Protein AF-A0A9N8VDH9-F1 (afdb_monomer)

Organism: NCBI:txid144539

Sequence (270 aa):
MIHRPRRPFWTLDAHRIPVLSLYRTLLKTAKRFDKDIHKRFLFFSLRDKFRSRRHETSLQKTANYLREAEECKSLLEKALNGDQESIQHIDDLSWGRKGRLKEVLDVPKHHPFVYDIRVLSSRKKDSHPVYRIPIDPRVYTPPPEPVLPQRIKRKKKRPRRPVVRYDVITSLGYRLWRVRGWEQPAWVSMMMNKRIRQHQKRLDRYQELQEQLAMVVLEQRMMSQLGVPDEAKGFDELIRKELKERKLLQESFLKAQKQKSQNEERDISV

Mean predicted aligned error: 6.71 Å

Solvent-accessible surface area (backbone atoms only — not comparable to full-atom values): 16048 Å² total; per-residue (Å²): 132,86,85,73,79,85,62,38,47,66,77,39,65,90,49,29,51,58,53,50,51,52,51,53,49,47,54,56,57,36,62,70,50,87,52,64,63,52,27,54,43,45,51,50,52,51,51,49,57,56,56,63,50,45,77,42,61,52,65,69,61,49,53,50,53,50,50,55,49,52,51,50,43,52,45,53,52,42,28,75,73,64,37,63,68,45,42,50,53,52,48,35,43,56,68,27,77,36,68,62,45,26,64,38,67,74,44,65,82,84,44,88,55,61,60,35,58,64,55,71,68,41,42,69,76,51,70,54,72,81,68,51,38,72,65,57,66,91,77,51,75,80,70,83,81,79,87,76,83,84,83,84,82,82,87,82,84,86,88,82,84,92,73,70,68,46,82,44,72,43,98,86,68,51,74,42,78,43,45,84,95,56,79,79,56,66,68,58,56,52,51,50,52,51,49,52,52,52,51,50,52,50,53,53,49,50,53,50,49,52,56,50,41,55,51,48,53,53,47,51,55,54,37,57,76,69,70,49,79,68,86,68,65,63,47,55,55,56,48,52,49,52,51,50,54,51,50,52,52,51,52,51,50,53,50,53,49,52,52,50,55,53,51,52,56,53,66,73,75,109

InterPro domains:
  IPR046896 LYR motif-containing protein Cup1-like, N-terminal domain [PF20263] (22-103)

Nearest PDB structures (foldseek):
  6odd-assembly1_B  TM=9.543E-01  e=3.185E-01  Homo sapiens

Structure (mmCIF, N/CA/C/O backbone):
data_AF-A0A9N8VDH9-F1
#
_entry.id   AF-A0A9N8VDH9-F1
#
loop_
_atom_site.group_PDB
_atom_site.id
_atom_site.type_symbol
_atom_site.label_atom_id
_atom_site.label_alt_id
_atom_site.label_comp_id
_atom_site.label_asym_id
_atom_site.label_entity_id
_atom_site.label_seq_id
_atom_site.pdbx_PDB_ins_code
_atom_site.Cartn_x
_atom_site.Cartn_y
_atom_site.Cartn_z
_atom_site.occupancy
_atom_site.B_iso_or_equiv
_atom_site.auth_seq_id
_atom_site.auth_comp_id
_atom_site.auth_asym_id
_atom_site.auth_atom_id
_atom_site.pdbx_PDB_model_num
ATOM 1 N N . MET A 1 1 ? 34.148 7.112 9.150 1.00 63.62 1 MET A N 1
ATOM 2 C CA . MET A 1 1 ? 32.799 6.891 9.725 1.00 63.62 1 MET A CA 1
ATOM 3 C C . MET A 1 1 ? 32.103 5.791 8.936 1.00 63.62 1 MET A C 1
ATOM 5 O O . MET A 1 1 ? 31.918 5.950 7.739 1.00 63.62 1 MET A O 1
ATOM 9 N N . ILE A 1 2 ? 31.775 4.658 9.560 1.00 58.28 2 ILE A N 1
ATOM 10 C CA . ILE A 1 2 ? 31.125 3.529 8.874 1.00 58.28 2 ILE A CA 1
ATOM 11 C C . ILE A 1 2 ? 29.638 3.861 8.693 1.00 58.28 2 ILE A C 1
ATOM 13 O O . ILE A 1 2 ? 28.902 3.967 9.675 1.00 58.28 2 ILE A O 1
ATOM 17 N N . HIS A 1 3 ? 29.190 4.043 7.448 1.00 73.81 3 HIS A N 1
ATOM 18 C CA . HIS A 1 3 ? 27.783 4.288 7.132 1.00 73.81 3 HIS A CA 1
ATOM 19 C C . HIS A 1 3 ? 26.984 2.993 7.326 1.00 73.81 3 HIS A C 1
ATOM 21 O O . HIS A 1 3 ? 26.968 2.121 6.459 1.00 73.81 3 HIS A O 1
ATOM 27 N N . ARG A 1 4 ? 26.342 2.830 8.489 1.00 67.81 4 ARG A N 1
ATOM 28 C CA . ARG A 1 4 ? 25.430 1.702 8.708 1.00 67.81 4 ARG A CA 1
ATOM 29 C C . ARG A 1 4 ? 24.158 1.935 7.884 1.00 67.81 4 ARG A C 1
ATOM 31 O O . ARG A 1 4 ? 23.537 2.989 8.044 1.00 67.81 4 ARG A O 1
ATOM 38 N N . PRO A 1 5 ? 23.750 0.987 7.021 1.00 74.19 5 PRO A N 1
ATOM 39 C CA . PRO A 1 5 ? 22.534 1.137 6.236 1.00 74.19 5 PRO A CA 1
ATOM 40 C C . PRO A 1 5 ? 21.336 1.282 7.173 1.00 74.19 5 PRO A C 1
ATOM 42 O O . PRO A 1 5 ? 21.198 0.542 8.152 1.00 74.19 5 PRO A O 1
ATOM 45 N N . ARG A 1 6 ? 20.469 2.254 6.880 1.00 85.12 6 ARG A N 1
ATOM 46 C CA . ARG A 1 6 ? 19.252 2.493 7.658 1.00 85.12 6 ARG A CA 1
ATOM 47 C C . ARG A 1 6 ? 18.336 1.280 7.517 1.00 85.12 6 ARG A C 1
ATOM 49 O O . ARG A 1 6 ? 17.825 1.014 6.433 1.00 85.12 6 ARG A O 1
ATOM 56 N N . ARG A 1 7 ? 18.146 0.537 8.608 1.00 84.25 7 ARG A N 1
ATOM 57 C CA . ARG A 1 7 ? 17.201 -0.583 8.654 1.00 84.25 7 ARG A CA 1
ATOM 58 C C . ARG A 1 7 ? 15.808 -0.052 8.996 1.00 84.25 7 ARG A C 1
ATOM 60 O O . ARG A 1 7 ? 15.695 0.765 9.910 1.00 84.25 7 ARG A O 1
ATOM 67 N N . PRO A 1 8 ? 14.757 -0.473 8.278 1.00 84.69 8 PRO A N 1
ATOM 68 C CA . PRO A 1 8 ? 13.405 -0.030 8.578 1.00 84.69 8 PRO A CA 1
ATOM 69 C C . PRO A 1 8 ? 12.924 -0.655 9.892 1.00 84.69 8 PRO A C 1
ATOM 71 O O . PRO A 1 8 ? 13.248 -1.802 10.207 1.00 84.69 8 PRO A O 1
ATOM 74 N N . PHE A 1 9 ? 12.145 0.100 10.664 1.00 81.31 9 PHE A N 1
ATOM 75 C CA . PHE A 1 9 ? 11.855 -0.213 12.069 1.00 81.31 9 PHE A CA 1
ATOM 76 C C . PHE A 1 9 ? 11.181 -1.577 12.283 1.00 81.31 9 PHE A C 1
ATOM 78 O O . PHE A 1 9 ? 11.481 -2.286 13.240 1.00 81.31 9 PHE A O 1
ATOM 85 N N . TRP A 1 10 ? 10.328 -1.994 11.345 1.00 80.56 10 TRP A N 1
ATOM 86 C CA . TRP A 1 10 ? 9.623 -3.280 11.392 1.00 80.56 10 TRP A CA 1
ATOM 87 C C . TRP A 1 10 ? 10.530 -4.512 11.279 1.00 80.56 10 TRP A C 1
ATOM 89 O O . TRP A 1 10 ? 10.059 -5.618 11.522 1.00 80.56 10 TRP A O 1
ATOM 99 N N . THR A 1 11 ? 11.803 -4.354 10.904 1.00 85.88 11 THR A N 1
ATOM 100 C CA . THR A 1 11 ? 12.759 -5.474 10.833 1.00 85.88 11 THR A CA 1
ATOM 101 C C . THR A 1 11 ? 13.383 -5.818 12.183 1.00 85.88 11 THR A C 1
ATOM 103 O O . THR A 1 11 ? 13.947 -6.897 12.328 1.00 85.88 11 THR A O 1
ATOM 106 N N . LEU A 1 12 ? 13.285 -4.925 13.171 1.00 87.31 12 LEU A N 1
ATOM 107 C CA . LEU A 1 12 ? 13.850 -5.124 14.503 1.00 87.31 12 LE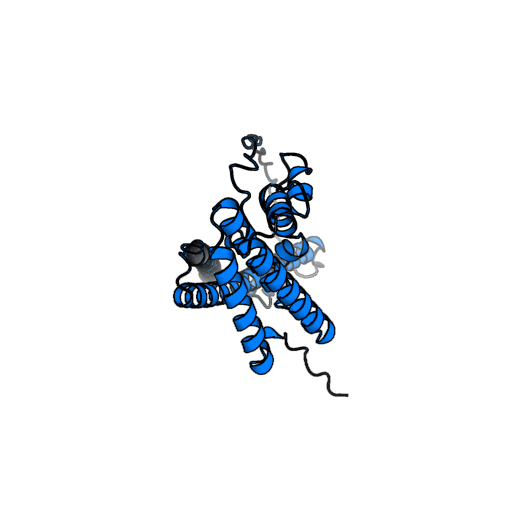U A CA 1
ATOM 108 C C . LEU A 1 12 ? 12.787 -5.712 15.434 1.00 87.31 12 LEU A C 1
ATOM 110 O O . LEU A 1 12 ? 11.743 -5.099 15.645 1.00 87.31 12 LEU A O 1
ATOM 114 N N . ASP A 1 13 ? 13.051 -6.874 16.028 1.00 87.12 13 ASP A N 1
ATOM 115 C CA . ASP A 1 13 ? 12.058 -7.595 16.837 1.00 87.12 13 ASP A CA 1
ATOM 116 C C . ASP A 1 13 ? 11.561 -6.810 18.051 1.00 87.12 13 ASP A C 1
ATOM 118 O O . ASP A 1 13 ? 10.352 -6.749 18.284 1.00 87.12 13 ASP A O 1
ATOM 122 N N . ALA A 1 14 ? 12.474 -6.124 18.748 1.00 86.12 14 ALA A N 1
ATOM 123 C CA . ALA A 1 14 ? 12.171 -5.272 19.904 1.00 86.12 14 ALA A CA 1
ATOM 124 C C . ALA A 1 14 ? 11.104 -4.202 19.609 1.00 86.12 14 ALA A C 1
ATOM 126 O O . ALA A 1 14 ? 10.403 -3.728 20.495 1.00 86.12 14 ALA A O 1
ATOM 127 N N . HIS A 1 15 ? 10.975 -3.830 18.343 1.00 85.94 15 HIS A N 1
ATOM 128 C CA . HIS A 1 15 ? 10.119 -2.765 17.856 1.00 85.94 15 HIS A CA 1
ATOM 129 C C . HIS A 1 15 ? 8.896 -3.299 17.115 1.00 85.94 15 HIS A C 1
ATOM 131 O O . HIS A 1 15 ? 7.776 -2.815 17.290 1.00 85.94 15 HIS A O 1
ATOM 137 N N . ARG A 1 16 ? 9.102 -4.353 16.327 1.00 88.00 16 ARG A N 1
ATOM 138 C CA . ARG A 1 16 ? 8.060 -5.065 15.598 1.00 88.00 16 ARG A CA 1
ATOM 139 C C . ARG A 1 16 ? 6.996 -5.617 16.542 1.00 88.00 16 ARG A C 1
ATOM 141 O O . ARG A 1 16 ? 5.813 -5.476 16.248 1.00 88.00 16 ARG A O 1
ATOM 148 N N . ILE A 1 17 ? 7.393 -6.229 17.659 1.00 89.25 17 ILE A N 1
ATOM 149 C CA . ILE A 1 17 ? 6.455 -6.888 18.578 1.00 89.25 17 ILE A CA 1
ATOM 150 C C . ILE A 1 17 ? 5.464 -5.881 19.200 1.00 89.25 17 ILE A C 1
ATOM 152 O O . ILE A 1 17 ? 4.258 -6.106 19.051 1.00 89.25 17 ILE A O 1
ATOM 156 N N . PRO A 1 18 ? 5.898 -4.752 19.804 1.00 91.06 18 PRO A N 1
ATOM 157 C CA . PRO A 1 18 ? 4.977 -3.730 20.312 1.00 91.06 18 PRO A CA 1
ATOM 158 C C . PRO A 1 18 ? 4.049 -3.154 19.239 1.00 91.06 18 PRO A C 1
ATOM 160 O O . PRO A 1 18 ? 2.840 -3.079 19.451 1.00 91.06 18 PRO A O 1
ATOM 163 N N . VAL A 1 19 ? 4.589 -2.815 18.060 1.00 93.38 19 VAL A N 1
ATOM 164 C CA . VAL A 1 19 ? 3.806 -2.268 16.937 1.00 93.38 19 VAL A CA 1
ATOM 165 C C . VAL A 1 19 ? 2.712 -3.248 16.513 1.00 93.38 19 VAL A C 1
ATOM 167 O O . VAL A 1 19 ? 1.557 -2.856 16.347 1.00 93.38 19 VAL A O 1
ATOM 170 N N . LEU A 1 20 ? 3.055 -4.532 16.360 1.00 91.50 20 LEU A N 1
ATOM 171 C CA . LEU A 1 20 ? 2.090 -5.567 15.997 1.00 91.50 20 LEU A CA 1
ATOM 172 C C . LEU A 1 20 ? 1.062 -5.801 17.105 1.00 91.50 20 LEU A C 1
ATOM 174 O O . LEU A 1 20 ? -0.110 -5.993 16.799 1.00 91.50 20 LEU A O 1
ATOM 178 N N . SER A 1 21 ? 1.466 -5.769 18.375 1.00 93.31 21 SER A N 1
ATOM 179 C CA . SER A 1 21 ? 0.545 -5.898 19.511 1.00 93.31 21 SER A CA 1
ATOM 180 C C . SER A 1 21 ? -0.488 -4.764 19.535 1.00 93.31 21 SER A C 1
ATOM 182 O O . SER A 1 21 ? -1.697 -5.013 19.623 1.00 93.31 21 SER A O 1
ATOM 184 N N . LEU A 1 22 ? -0.033 -3.521 19.356 1.00 96.00 22 LEU A N 1
ATOM 185 C CA . LEU A 1 22 ? -0.901 -2.348 19.286 1.00 96.00 22 LEU A CA 1
ATOM 186 C C . LEU A 1 22 ? -1.837 -2.417 18.075 1.00 96.00 22 LEU A C 1
ATOM 188 O O . LEU A 1 22 ? -3.043 -2.229 18.218 1.00 96.00 22 LEU A O 1
ATOM 192 N N . TYR A 1 23 ? -1.307 -2.773 16.902 1.00 95.88 23 TYR A N 1
ATOM 193 C CA . TYR A 1 23 ? -2.104 -2.959 15.690 1.00 95.88 23 TYR A CA 1
ATOM 194 C C . TYR A 1 23 ? -3.202 -4.013 15.879 1.00 95.88 23 TYR A C 1
ATOM 196 O O . TYR A 1 23 ? -4.369 -3.754 15.594 1.00 95.88 23 TYR A O 1
ATOM 204 N N . ARG A 1 24 ? -2.858 -5.182 16.435 1.00 94.56 24 ARG A N 1
ATOM 205 C CA . ARG A 1 24 ? -3.814 -6.257 16.750 1.00 94.56 24 ARG A CA 1
ATOM 206 C C . ARG A 1 24 ? -4.909 -5.782 17.698 1.00 94.56 24 ARG A C 1
ATOM 208 O O . ARG A 1 24 ? -6.073 -6.112 17.492 1.00 94.56 24 ARG A O 1
ATOM 215 N N . THR A 1 25 ? -4.539 -5.012 18.719 1.00 96.44 25 THR A N 1
ATOM 216 C CA . THR A 1 25 ? -5.487 -4.455 19.689 1.00 96.44 25 THR A CA 1
ATOM 217 C C . THR A 1 25 ? -6.456 -3.494 19.007 1.00 96.44 25 THR A C 1
ATOM 219 O O . THR A 1 25 ? -7.662 -3.672 19.134 1.00 96.44 25 THR A O 1
ATOM 222 N N . LEU A 1 26 ? -5.953 -2.557 18.199 1.00 97.56 26 LEU A N 1
ATOM 223 C CA . LEU A 1 26 ? -6.777 -1.616 17.434 1.00 97.56 26 LEU A CA 1
ATOM 224 C C . LEU A 1 26 ? -7.762 -2.328 16.501 1.00 97.56 26 LEU A C 1
ATOM 226 O O . LEU A 1 26 ? -8.937 -1.971 16.461 1.00 97.56 26 LEU A O 1
ATOM 230 N N . LEU A 1 27 ? -7.310 -3.365 15.789 1.00 96.06 27 LEU A N 1
ATOM 231 C CA . LEU A 1 27 ? -8.178 -4.162 14.919 1.00 96.06 27 LEU A CA 1
ATOM 232 C C . LEU A 1 27 ? -9.271 -4.904 15.701 1.00 96.06 27 LEU A C 1
ATOM 234 O O . LEU A 1 27 ? -10.422 -4.933 15.267 1.00 96.06 27 LEU A O 1
ATOM 238 N N . LYS A 1 28 ? -8.935 -5.480 16.863 1.00 95.88 28 LYS A N 1
ATOM 239 C CA . LYS A 1 28 ? -9.921 -6.116 17.750 1.00 95.88 28 LYS A CA 1
ATOM 240 C C . LYS A 1 28 ? -10.951 -5.103 18.250 1.00 95.88 28 LYS A C 1
ATOM 242 O O . LYS A 1 28 ? -12.140 -5.400 18.221 1.00 95.88 28 LYS A O 1
ATOM 247 N N . THR A 1 29 ? -10.512 -3.915 18.662 1.00 97.31 29 THR A N 1
ATOM 248 C CA . THR A 1 29 ? -11.399 -2.839 19.123 1.00 97.31 29 THR A CA 1
ATOM 249 C C . THR A 1 29 ? -12.314 -2.355 17.998 1.00 97.31 29 THR A C 1
ATOM 251 O O . THR A 1 29 ? -13.522 -2.273 18.195 1.00 97.31 29 THR A O 1
ATOM 254 N N . ALA A 1 30 ? -11.785 -2.138 16.790 1.00 97.12 30 ALA A N 1
ATOM 255 C CA . ALA A 1 30 ? -12.571 -1.733 15.622 1.00 97.12 30 ALA A CA 1
ATOM 256 C C . ALA A 1 30 ? -13.675 -2.745 15.250 1.00 97.12 30 ALA A C 1
ATOM 258 O O . ALA A 1 30 ? -14.743 -2.353 14.786 1.00 97.12 30 ALA A O 1
ATOM 259 N N . LYS A 1 31 ? -13.455 -4.044 15.494 1.00 94.88 31 LYS A N 1
ATOM 260 C CA . LYS A 1 31 ? -14.451 -5.100 15.242 1.00 94.88 31 LYS A CA 1
ATOM 261 C C . LYS A 1 31 ? -15.667 -5.025 16.179 1.00 94.88 31 LYS A C 1
ATOM 263 O O . LYS A 1 31 ? -16.722 -5.538 15.822 1.00 94.88 31 LYS A O 1
ATOM 268 N N . ARG A 1 32 ? -15.524 -4.416 17.363 1.00 96.94 32 ARG A N 1
ATOM 269 C CA . ARG A 1 32 ? -16.577 -4.348 18.394 1.00 96.94 32 ARG A CA 1
ATOM 270 C C . ARG A 1 32 ? -17.669 -3.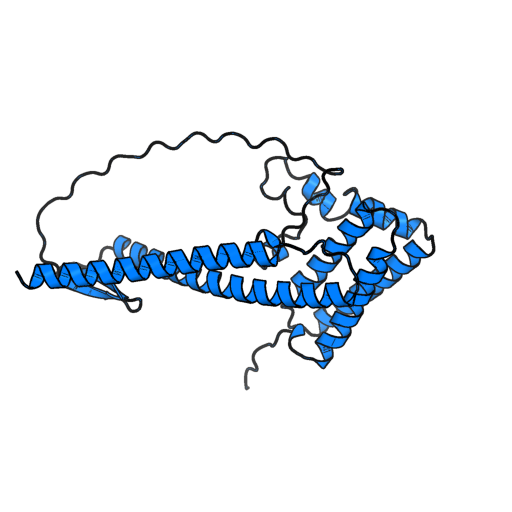315 18.107 1.00 96.94 32 ARG A C 1
ATOM 272 O O . ARG A 1 32 ? -18.664 -3.321 18.814 1.00 96.94 32 ARG A O 1
ATOM 279 N N . PHE A 1 33 ? -17.484 -2.435 17.125 1.00 97.44 33 PHE A N 1
ATOM 280 C CA . PHE A 1 33 ? -18.506 -1.459 16.740 1.00 97.44 33 PHE A CA 1
ATOM 281 C C . PHE A 1 33 ? -19.723 -2.160 16.138 1.00 97.44 33 PHE A C 1
ATOM 283 O O . PHE A 1 33 ? -19.555 -3.158 15.453 1.00 97.44 33 PHE A O 1
ATOM 290 N N . ASP A 1 34 ? -20.929 -1.624 16.314 1.00 97.12 34 ASP A N 1
ATOM 291 C CA . ASP A 1 34 ? -22.140 -2.269 15.785 1.00 97.12 34 ASP A CA 1
ATOM 292 C C . ASP A 1 34 ? -22.281 -2.077 14.271 1.00 97.12 34 ASP A C 1
ATOM 294 O O . ASP A 1 34 ? -22.539 -3.024 13.521 1.00 97.12 34 ASP A O 1
ATOM 298 N N . LYS A 1 35 ? -22.054 -0.845 13.799 1.00 96.69 35 LYS A N 1
ATOM 299 C CA . LYS A 1 35 ? -22.255 -0.455 12.400 1.00 96.69 35 LYS A CA 1
ATOM 300 C C . LYS A 1 35 ? -21.152 -1.012 11.495 1.00 96.69 35 LYS A C 1
ATOM 302 O O . LYS A 1 35 ? -19.975 -0.690 11.651 1.00 96.69 35 LYS A O 1
ATOM 307 N N . ASP A 1 36 ? -21.541 -1.751 10.458 1.00 95.38 36 ASP A N 1
ATOM 308 C CA . ASP A 1 36 ? -20.597 -2.331 9.488 1.00 95.38 36 ASP A CA 1
ATOM 309 C C . ASP A 1 36 ? -19.760 -1.291 8.733 1.00 95.38 36 ASP A C 1
ATOM 311 O O . ASP A 1 36 ? -18.588 -1.537 8.444 1.00 95.38 36 ASP A O 1
ATOM 315 N N . ILE A 1 37 ? -20.326 -0.110 8.457 1.00 96.25 37 ILE A N 1
ATOM 316 C CA . ILE A 1 37 ? -19.590 0.980 7.801 1.00 96.25 37 ILE A CA 1
ATOM 317 C C . ILE A 1 37 ? -18.420 1.463 8.669 1.00 96.25 37 ILE A C 1
ATOM 319 O O . ILE A 1 37 ? -17.331 1.708 8.153 1.00 96.25 37 ILE A O 1
ATOM 323 N N . HIS A 1 38 ? -18.605 1.513 9.996 1.00 97.12 38 HIS A N 1
ATOM 324 C CA . HIS A 1 38 ? -17.544 1.860 10.944 1.00 97.12 38 HIS A CA 1
ATOM 325 C C . HIS A 1 38 ? -16.471 0.772 10.965 1.00 97.12 38 HIS A C 1
ATOM 327 O O . HIS A 1 38 ? -15.294 1.093 10.809 1.00 97.12 38 HIS A O 1
ATOM 333 N N . LYS A 1 39 ? -16.864 -0.509 11.069 1.00 95.75 39 LYS A N 1
ATOM 334 C CA . LYS A 1 39 ? -15.929 -1.652 11.057 1.00 95.75 39 LYS A CA 1
ATOM 335 C C . LYS A 1 39 ? -15.025 -1.620 9.824 1.00 95.75 39 LYS A C 1
ATOM 337 O O . LYS A 1 39 ? -13.802 -1.625 9.963 1.00 95.75 39 LYS A O 1
ATOM 342 N N . ARG A 1 40 ? -15.620 -1.531 8.628 1.00 94.12 40 ARG A N 1
ATOM 343 C CA . ARG A 1 40 ? -14.894 -1.517 7.347 1.00 94.12 40 ARG A CA 1
ATOM 344 C C . ARG A 1 40 ? -13.988 -0.300 7.221 1.00 94.12 40 ARG A C 1
ATOM 346 O O . ARG A 1 40 ? -12.810 -0.442 6.893 1.00 94.12 40 ARG A O 1
ATOM 353 N N . PHE A 1 41 ? -14.512 0.894 7.507 1.00 95.94 41 PHE A N 1
ATOM 354 C CA . PHE A 1 41 ? -13.730 2.127 7.436 1.00 95.94 41 PHE A CA 1
ATOM 355 C C . PHE A 1 41 ? -12.512 2.075 8.366 1.00 95.94 41 PHE A C 1
ATOM 357 O O . PHE A 1 41 ? -11.386 2.317 7.924 1.00 95.94 41 PHE A O 1
ATOM 364 N N . LEU A 1 42 ? -12.722 1.720 9.637 1.00 96.62 42 LEU A N 1
ATOM 365 C CA . LEU A 1 42 ? -11.655 1.620 10.629 1.00 96.62 42 LEU A CA 1
ATOM 366 C C . LEU A 1 42 ? -10.638 0.549 10.238 1.00 96.62 42 LEU A C 1
ATOM 368 O O . LEU A 1 42 ? -9.438 0.816 10.285 1.00 96.62 42 LEU A O 1
ATOM 372 N N . PHE A 1 43 ? -11.096 -0.622 9.789 1.00 95.12 43 PHE A N 1
ATOM 373 C CA . PHE A 1 43 ? -10.227 -1.702 9.331 1.00 95.12 43 PHE A CA 1
ATOM 374 C C . PHE A 1 43 ? -9.260 -1.232 8.237 1.00 95.12 43 PHE A C 1
ATOM 376 O O . PHE A 1 43 ? -8.037 -1.346 8.378 1.00 95.12 43 PHE A O 1
ATOM 383 N N . PHE A 1 44 ? -9.792 -0.644 7.164 1.00 94.69 44 PHE A N 1
ATOM 384 C CA . PHE A 1 44 ? -8.975 -0.182 6.048 1.00 94.69 44 PHE A CA 1
ATOM 385 C C . PHE A 1 44 ? -8.092 1.019 6.413 1.00 94.69 44 PHE A C 1
ATOM 387 O O . PHE A 1 44 ? -6.923 1.055 6.022 1.00 94.69 44 PHE A O 1
ATOM 394 N N . SER A 1 45 ? -8.611 1.972 7.191 1.00 95.69 45 SER A N 1
ATOM 395 C CA . SER A 1 45 ? -7.871 3.160 7.635 1.00 95.69 45 SER A CA 1
ATOM 396 C C . SER A 1 45 ? -6.681 2.792 8.528 1.00 95.69 45 SER A C 1
ATOM 398 O O . SER A 1 45 ? -5.555 3.238 8.286 1.00 95.69 45 SER A O 1
ATOM 400 N N . LEU A 1 46 ? -6.894 1.912 9.513 1.00 96.38 46 LEU A N 1
ATOM 401 C CA . LEU A 1 46 ? -5.828 1.391 10.371 1.00 96.38 46 LEU A CA 1
ATOM 402 C C . LEU A 1 46 ? -4.779 0.655 9.536 1.00 96.38 46 LEU A C 1
ATOM 404 O O . LEU A 1 46 ? -3.583 0.924 9.662 1.00 96.38 46 LEU A O 1
ATOM 408 N N . ARG A 1 47 ? -5.212 -0.217 8.622 1.00 93.94 47 ARG A N 1
ATOM 409 C CA . ARG A 1 47 ? -4.301 -0.957 7.743 1.00 93.94 47 ARG A CA 1
ATOM 410 C C . ARG A 1 47 ? -3.439 -0.031 6.877 1.00 93.94 47 ARG A C 1
ATOM 412 O O . ARG A 1 47 ? -2.231 -0.256 6.789 1.00 93.94 47 ARG A O 1
ATOM 419 N N . ASP A 1 48 ? -4.006 1.014 6.268 1.00 94.44 48 ASP A N 1
ATOM 420 C CA . ASP A 1 48 ? -3.239 1.987 5.467 1.00 94.44 48 ASP A CA 1
ATOM 421 C C . ASP A 1 48 ? -2.262 2.801 6.320 1.00 94.44 48 ASP A C 1
ATOM 423 O O . ASP A 1 48 ? -1.100 2.968 5.937 1.00 94.44 48 ASP A O 1
ATOM 427 N N . LYS A 1 49 ? -2.680 3.258 7.510 1.00 95.38 49 LYS A N 1
ATOM 428 C CA . LYS A 1 49 ? -1.796 3.993 8.429 1.00 95.38 49 LYS A CA 1
ATOM 429 C C . LYS A 1 49 ? -0.572 3.164 8.817 1.00 95.38 49 LYS A C 1
ATOM 431 O O . LYS A 1 49 ? 0.550 3.645 8.665 1.00 95.38 49 LYS A O 1
ATOM 436 N N . PHE A 1 50 ? -0.754 1.916 9.249 1.00 94.62 50 PHE A N 1
ATOM 437 C CA . PHE A 1 50 ? 0.373 1.056 9.631 1.00 94.62 50 PHE A CA 1
ATOM 438 C C . PHE A 1 50 ? 1.256 0.695 8.429 1.00 94.62 50 PHE A C 1
ATOM 440 O O . PHE A 1 50 ? 2.484 0.753 8.518 1.00 94.62 50 PHE A O 1
ATOM 447 N N . ARG A 1 51 ? 0.665 0.398 7.266 1.00 91.12 51 ARG A N 1
ATOM 448 C CA . ARG A 1 51 ? 1.437 0.055 6.061 1.00 91.12 51 ARG A CA 1
ATOM 449 C C . ARG A 1 51 ? 2.233 1.213 5.492 1.00 91.12 51 ARG A C 1
ATOM 451 O O . ARG A 1 51 ? 3.409 1.043 5.175 1.00 91.12 51 ARG A O 1
ATOM 458 N N . SER A 1 52 ? 1.624 2.388 5.369 1.00 92.94 52 SER A N 1
ATOM 459 C CA . SER A 1 52 ? 2.273 3.570 4.788 1.00 92.94 52 SER A C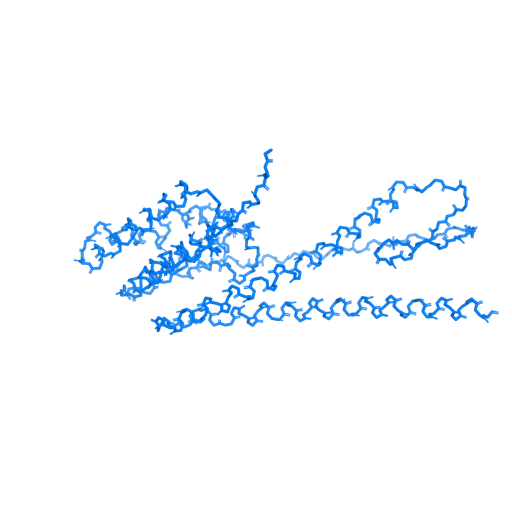A 1
ATOM 460 C C . SER A 1 52 ? 3.538 3.986 5.551 1.00 92.94 52 SER A C 1
ATOM 462 O O . SER A 1 52 ? 4.465 4.554 4.952 1.00 92.94 52 SER A O 1
ATOM 464 N N . ARG A 1 53 ? 3.596 3.640 6.845 1.00 93.75 53 ARG A N 1
ATOM 465 C CA . ARG A 1 53 ? 4.684 3.903 7.796 1.00 93.75 53 ARG A CA 1
ATOM 466 C C . ARG A 1 53 ? 5.682 2.750 7.938 1.00 93.75 53 ARG A C 1
ATOM 468 O O . ARG A 1 53 ? 6.689 2.925 8.615 1.00 93.75 53 ARG A O 1
ATOM 475 N N . ARG A 1 54 ? 5.477 1.601 7.273 1.00 89.62 54 ARG A N 1
ATOM 476 C CA . ARG A 1 54 ? 6.364 0.429 7.420 1.00 89.62 54 ARG A CA 1
ATOM 477 C C . ARG A 1 54 ? 7.818 0.746 7.077 1.00 89.62 54 ARG A C 1
ATOM 479 O O . ARG A 1 54 ? 8.722 0.297 7.753 1.00 89.62 54 ARG A O 1
ATOM 486 N N . HIS A 1 55 ? 8.058 1.578 6.070 1.00 90.31 55 HIS A N 1
ATOM 487 C CA . HIS A 1 55 ? 9.415 1.924 5.628 1.00 90.31 55 HIS A CA 1
ATOM 488 C C . HIS A 1 55 ? 10.051 3.076 6.416 1.00 90.31 55 HIS A C 1
ATOM 490 O O . HIS A 1 55 ? 11.060 3.623 5.978 1.00 90.31 55 HIS A O 1
ATOM 496 N N . GLU A 1 56 ? 9.460 3.493 7.538 1.00 92.38 56 GLU A N 1
ATOM 497 C CA . GLU A 1 56 ? 10.041 4.547 8.363 1.00 92.38 56 GLU A CA 1
ATOM 498 C C . GLU A 1 56 ? 11.323 4.048 9.045 1.00 92.38 56 GLU A C 1
ATOM 500 O O . GLU A 1 56 ? 11.390 2.946 9.600 1.00 92.38 56 GLU A O 1
ATOM 505 N N . THR A 1 57 ? 12.365 4.875 8.970 1.00 92.31 57 THR A N 1
ATOM 506 C CA . THR A 1 57 ? 13.676 4.593 9.570 1.00 92.31 57 THR A CA 1
ATOM 507 C C . THR A 1 57 ? 13.981 5.520 10.743 1.00 92.31 57 THR A C 1
ATOM 509 O O . THR A 1 57 ? 14.922 5.269 11.487 1.00 92.31 57 THR A O 1
ATOM 512 N N . SER A 1 58 ? 13.240 6.627 10.893 1.00 91.50 58 SER A N 1
ATOM 513 C CA . SER A 1 58 ? 13.458 7.577 11.985 1.00 91.50 58 SER A CA 1
ATOM 514 C C . SER A 1 58 ? 12.793 7.104 13.277 1.00 91.50 58 SER A C 1
ATOM 516 O O . SER A 1 58 ? 11.578 6.893 13.325 1.00 91.50 58 SER A O 1
ATOM 518 N N . LEU A 1 59 ? 13.586 7.004 14.347 1.00 89.06 59 LEU A N 1
ATOM 519 C CA . LEU A 1 59 ? 13.107 6.639 15.683 1.00 89.06 59 LEU A CA 1
ATOM 520 C C . LEU A 1 59 ? 12.085 7.647 16.217 1.00 89.06 59 LEU A C 1
ATOM 522 O O . LEU A 1 59 ? 11.022 7.247 16.677 1.00 89.06 59 LEU A O 1
ATOM 526 N N . GLN A 1 60 ? 12.365 8.948 16.088 1.00 92.62 60 GLN A N 1
ATOM 527 C CA . GLN A 1 60 ? 11.473 10.011 16.566 1.00 92.62 60 GLN A CA 1
ATOM 528 C C . GLN A 1 60 ? 10.112 9.963 15.868 1.00 92.62 60 GLN A C 1
ATOM 530 O O . GLN A 1 60 ? 9.075 9.991 16.523 1.00 92.62 60 GLN A O 1
ATOM 535 N N . LYS A 1 61 ? 10.102 9.823 14.535 1.00 94.06 61 LYS A N 1
ATOM 536 C CA . LYS A 1 61 ? 8.845 9.690 13.785 1.00 94.06 61 LYS A CA 1
ATOM 537 C C . LYS A 1 61 ? 8.078 8.447 14.203 1.00 94.06 61 LYS A C 1
ATOM 539 O O . LYS A 1 61 ? 6.867 8.505 14.368 1.00 94.06 61 LYS A O 1
ATOM 544 N N . THR A 1 62 ? 8.783 7.341 14.412 1.00 91.50 62 THR A N 1
ATOM 545 C CA . THR A 1 62 ? 8.146 6.092 14.821 1.00 91.50 62 THR A CA 1
ATOM 546 C C . THR A 1 62 ? 7.534 6.192 16.216 1.00 91.50 62 THR A C 1
ATOM 548 O O . THR A 1 62 ? 6.404 5.756 16.409 1.00 91.50 62 THR A O 1
ATOM 551 N N . ALA A 1 63 ? 8.220 6.838 17.162 1.00 92.12 63 ALA A N 1
ATOM 552 C CA . ALA A 1 63 ? 7.669 7.130 18.482 1.00 92.12 63 ALA A CA 1
ATOM 553 C C . ALA A 1 63 ? 6.417 8.019 18.393 1.00 92.12 63 ALA A C 1
ATOM 555 O O . ALA A 1 63 ? 5.426 7.752 19.065 1.00 92.12 63 ALA A O 1
ATOM 556 N N . ASN A 1 64 ? 6.417 9.033 17.522 1.00 96.00 64 ASN A N 1
ATOM 557 C CA . ASN A 1 64 ? 5.231 9.863 17.280 1.00 96.00 64 ASN A CA 1
ATOM 558 C C . ASN A 1 64 ? 4.073 9.031 16.720 1.00 96.00 64 ASN A C 1
ATOM 560 O O . ASN A 1 64 ? 2.951 9.141 17.195 1.00 96.00 64 ASN A O 1
ATOM 564 N N . TYR A 1 65 ? 4.348 8.142 15.765 1.00 95.19 65 TYR A N 1
ATOM 565 C CA . TYR A 1 65 ? 3.328 7.269 15.190 1.00 95.19 65 TYR A CA 1
ATOM 566 C C . TYR A 1 65 ? 2.748 6.268 16.187 1.00 95.19 65 TYR A C 1
ATOM 568 O O . TYR A 1 65 ? 1.574 5.927 16.066 1.00 95.19 65 TYR A O 1
ATOM 576 N N . LEU A 1 66 ? 3.548 5.798 17.145 1.00 94.81 66 LEU A N 1
ATOM 577 C CA . LEU A 1 66 ? 3.066 4.956 18.238 1.00 94.81 66 LEU A CA 1
ATOM 578 C C . LEU A 1 66 ? 2.157 5.743 19.184 1.00 94.81 66 LEU A C 1
ATOM 580 O O . LEU A 1 66 ? 1.064 5.269 19.475 1.00 94.81 66 LEU A O 1
ATOM 584 N N . ARG A 1 67 ? 2.543 6.971 19.555 1.00 96.94 67 ARG A N 1
ATOM 585 C CA . ARG A 1 67 ? 1.694 7.871 20.354 1.00 96.94 67 ARG A CA 1
ATOM 586 C C . ARG A 1 67 ? 0.358 8.160 19.668 1.00 96.94 67 ARG A C 1
ATOM 588 O O . ARG A 1 67 ? -0.690 7.945 20.261 1.00 96.94 67 ARG A O 1
ATOM 595 N N . GLU A 1 68 ? 0.376 8.514 18.382 1.00 97.31 68 GLU A N 1
ATOM 596 C CA . GLU A 1 68 ? -0.851 8.706 17.590 1.00 97.31 68 GLU A CA 1
ATOM 597 C C . GLU A 1 68 ? -1.736 7.444 17.552 1.00 97.31 68 GLU A C 1
ATOM 599 O O . GLU A 1 68 ? -2.963 7.526 17.482 1.00 97.31 68 GLU A O 1
ATOM 604 N N . ALA A 1 69 ? -1.132 6.253 17.544 1.00 97.25 69 ALA A N 1
ATOM 605 C CA . ALA A 1 69 ? -1.869 4.993 17.540 1.00 97.25 69 ALA A CA 1
ATOM 606 C C . ALA A 1 69 ? -2.479 4.672 18.918 1.00 97.25 69 ALA A C 1
ATOM 608 O O . ALA A 1 69 ? -3.573 4.112 18.975 1.00 97.25 69 ALA A O 1
ATOM 609 N N . GLU A 1 70 ? -1.822 5.057 20.012 1.00 97.81 70 GLU A N 1
ATOM 610 C CA . GLU A 1 70 ? -2.364 4.979 21.376 1.00 97.81 70 GLU A CA 1
ATOM 611 C C . GLU A 1 70 ? -3.502 5.985 21.599 1.00 97.81 70 GLU A C 1
ATOM 613 O O . GLU A 1 70 ? -4.543 5.628 22.152 1.00 97.81 70 GLU A O 1
ATOM 618 N N . GLU A 1 71 ? -3.370 7.209 21.087 1.00 98.06 71 GLU A N 1
ATOM 619 C CA . GLU A 1 71 ? -4.457 8.196 21.044 1.00 98.06 71 GLU A CA 1
ATOM 620 C C . GLU A 1 71 ? -5.649 7.666 20.239 1.00 98.06 71 GLU A C 1
ATOM 622 O O . GLU A 1 71 ? -6.795 7.737 20.677 1.00 98.06 71 GLU A O 1
ATOM 627 N N . CYS A 1 72 ? -5.385 7.047 19.085 1.00 98.06 72 CYS A N 1
ATOM 628 C CA . CYS A 1 72 ? -6.429 6.397 18.302 1.00 98.06 72 CYS A CA 1
ATOM 629 C C . CYS A 1 72 ? -7.106 5.269 19.092 1.00 98.06 72 CYS A C 1
ATOM 631 O O . CYS A 1 72 ? -8.321 5.116 19.006 1.00 98.06 72 CYS A O 1
ATOM 633 N N . LYS A 1 73 ? -6.347 4.481 19.864 1.00 98.12 73 LYS A N 1
ATOM 634 C CA . LYS A 1 73 ? -6.896 3.413 20.707 1.00 98.12 73 LYS A CA 1
ATOM 635 C C . LYS A 1 73 ? -7.827 3.984 21.775 1.00 98.12 73 LYS A C 1
ATOM 637 O O . LYS A 1 73 ? -8.944 3.491 21.904 1.00 98.12 73 LYS A O 1
ATOM 642 N N . SER A 1 74 ? -7.395 5.025 22.488 1.00 98.44 74 SER A N 1
ATOM 643 C CA . SER A 1 74 ? -8.210 5.646 23.536 1.00 98.44 74 SER A CA 1
ATOM 644 C C . SER A 1 74 ? -9.488 6.275 22.973 1.00 98.44 74 SER A C 1
ATOM 646 O O . SER A 1 74 ? -10.547 6.125 23.574 1.00 98.44 74 SER A O 1
ATOM 648 N N . LEU A 1 75 ? -9.435 6.884 21.781 1.00 98.56 75 LEU A N 1
ATOM 649 C CA . LEU A 1 75 ? -10.621 7.382 21.074 1.00 98.56 75 LEU A CA 1
ATOM 650 C C . LEU A 1 75 ? -11.611 6.252 20.753 1.00 98.56 75 LEU A C 1
ATOM 652 O O . LEU A 1 75 ? -12.808 6.393 20.997 1.00 98.56 75 LEU A O 1
ATOM 656 N N . LEU A 1 76 ? -11.126 5.115 20.238 1.00 98.44 76 LEU A N 1
ATOM 657 C CA . LEU A 1 76 ? -11.989 3.964 19.950 1.00 98.44 76 LEU A CA 1
ATOM 658 C C . LEU A 1 76 ? -12.615 3.379 21.224 1.00 98.44 76 LEU A C 1
ATOM 660 O O . LEU A 1 76 ? -13.782 3.001 21.206 1.00 98.44 76 LEU A O 1
ATOM 664 N N . GLU A 1 77 ? -11.864 3.309 22.323 1.00 98.38 77 GLU A N 1
ATOM 665 C CA . GLU A 1 77 ? -12.373 2.827 23.613 1.00 98.38 77 GLU A CA 1
ATOM 666 C C . GLU A 1 77 ? -13.430 3.772 24.198 1.00 98.38 77 GLU A C 1
ATOM 668 O O . GLU A 1 77 ? -14.478 3.301 24.635 1.00 98.38 77 GLU A O 1
ATOM 673 N N . LYS A 1 78 ? -13.222 5.094 24.128 1.00 98.62 78 LYS A N 1
ATOM 674 C CA . LYS A 1 78 ? -14.234 6.092 24.513 1.00 98.62 78 LYS A CA 1
ATOM 675 C C . LYS A 1 78 ? -15.518 5.940 23.705 1.00 98.62 78 LYS A C 1
ATOM 677 O O . LYS A 1 78 ? -16.598 5.883 24.286 1.00 98.62 78 LYS A O 1
ATOM 682 N N . ALA A 1 79 ? -15.401 5.802 22.383 1.00 98.38 79 ALA A N 1
ATOM 683 C CA . ALA A 1 79 ? -16.556 5.598 21.514 1.00 98.38 79 ALA A CA 1
ATOM 684 C C . ALA A 1 79 ? -17.332 4.316 21.869 1.00 98.38 79 ALA A C 1
ATOM 686 O O . ALA A 1 79 ? -18.558 4.333 21.901 1.00 98.38 79 ALA A O 1
ATOM 687 N N . LEU A 1 80 ? -16.638 3.216 22.187 1.00 98.19 80 LEU A N 1
ATOM 688 C CA . LEU A 1 80 ? -17.284 1.974 22.635 1.00 98.19 80 LEU A CA 1
ATOM 689 C C . LEU A 1 80 ? -17.940 2.096 24.018 1.00 98.19 80 LEU A C 1
ATOM 691 O O . LEU A 1 80 ? -18.899 1.380 24.290 1.00 98.19 80 LEU A O 1
ATOM 695 N N . ASN A 1 81 ? -17.453 2.999 24.870 1.00 98.38 81 ASN A N 1
ATOM 696 C CA . ASN A 1 81 ? -18.050 3.300 26.172 1.00 98.38 81 ASN A CA 1
ATOM 697 C C . ASN A 1 81 ? -19.252 4.261 26.080 1.00 98.38 81 ASN A C 1
ATOM 699 O O . ASN A 1 81 ? -19.797 4.645 27.112 1.00 98.38 81 ASN A O 1
ATOM 703 N N . GLY A 1 82 ? -19.674 4.650 24.871 1.00 97.94 82 GLY A N 1
ATOM 704 C CA . GLY A 1 82 ? -20.848 5.498 24.652 1.00 97.94 82 GLY A CA 1
ATOM 705 C C . GLY A 1 82 ? -20.562 6.999 24.577 1.00 97.94 82 GLY A C 1
ATOM 706 O O . GLY A 1 82 ? -21.506 7.786 24.591 1.00 97.94 82 GLY A O 1
ATOM 707 N N . ASP A 1 83 ? -19.296 7.416 24.477 1.00 98.56 83 ASP A N 1
ATOM 708 C CA . ASP A 1 83 ? -18.951 8.827 24.278 1.00 98.56 83 ASP A CA 1
ATOM 709 C C . ASP A 1 83 ? -19.455 9.334 22.914 1.00 98.56 83 ASP A C 1
ATOM 711 O O . ASP A 1 83 ? -18.972 8.921 21.852 1.00 98.56 83 ASP A O 1
ATOM 715 N N . GLN A 1 84 ? -20.433 10.242 22.950 1.00 98.38 84 GLN A N 1
ATOM 716 C CA . GLN A 1 84 ? -21.128 10.736 21.761 1.00 98.38 84 GLN A CA 1
ATOM 717 C C . GLN A 1 84 ? -20.197 11.505 20.822 1.00 98.38 84 GLN A C 1
ATOM 719 O O . GLN A 1 84 ? -20.313 11.357 19.604 1.00 98.38 84 GLN A O 1
ATOM 724 N N . GLU A 1 85 ? -19.245 12.277 21.353 1.00 98.38 85 GLU A N 1
ATOM 725 C CA . GLU A 1 85 ? -18.315 13.061 20.534 1.00 98.38 85 GLU A CA 1
ATOM 726 C C . GLU A 1 85 ? -17.394 12.150 19.719 1.00 98.38 85 GLU A C 1
ATOM 728 O O . GLU A 1 85 ? -17.229 12.325 18.507 1.00 98.38 85 GLU A O 1
ATOM 733 N N . SER A 1 86 ? -16.844 11.123 20.371 1.00 98.38 86 SER A N 1
ATOM 734 C CA . SER A 1 86 ? -15.986 10.129 19.726 1.00 98.38 86 SER A CA 1
ATOM 735 C C . SER A 1 86 ? -16.755 9.307 18.682 1.00 98.38 86 SER A C 1
ATOM 737 O O . SER A 1 86 ? -16.242 9.071 17.584 1.00 98.38 86 SER A O 1
ATOM 739 N N . ILE A 1 87 ? -18.004 8.916 18.972 1.00 98.44 87 ILE A N 1
ATOM 740 C CA . ILE A 1 87 ? -18.875 8.222 18.006 1.00 98.44 87 ILE A CA 1
ATOM 741 C C . ILE A 1 87 ? -19.161 9.117 16.796 1.00 98.44 87 ILE A C 1
ATOM 743 O O . ILE A 1 87 ? -19.009 8.667 15.658 1.00 98.44 87 ILE A O 1
ATOM 747 N N . GLN A 1 88 ? -19.533 10.379 17.022 1.00 98.31 88 GLN A N 1
ATOM 748 C CA . GLN A 1 88 ? -19.817 11.336 15.953 1.00 98.31 88 GLN A CA 1
ATOM 749 C C . GLN A 1 88 ? -18.580 11.589 15.090 1.00 98.31 88 GLN A C 1
ATOM 751 O O . GLN A 1 88 ? -18.682 11.668 13.867 1.00 98.31 88 GLN A O 1
ATOM 756 N N . HIS A 1 89 ? -17.396 11.662 15.702 1.00 98.25 89 HIS A N 1
ATOM 757 C CA . HIS A 1 89 ? -16.140 11.805 14.975 1.00 98.25 89 HIS A CA 1
ATOM 758 C C . HIS A 1 89 ? -15.884 10.622 14.028 1.00 98.25 89 HIS A C 1
ATOM 760 O O . HIS A 1 89 ? -15.543 10.826 12.861 1.00 98.25 89 HIS A O 1
ATOM 766 N N . ILE A 1 90 ? -16.080 9.386 14.500 1.00 98.06 90 ILE A N 1
ATOM 767 C CA . ILE A 1 90 ? -15.940 8.178 13.672 1.00 98.06 90 ILE A CA 1
ATOM 768 C C . ILE A 1 90 ? -17.002 8.155 12.568 1.00 98.06 90 ILE A C 1
ATOM 770 O O . ILE A 1 90 ? -16.684 7.826 11.423 1.00 98.06 90 ILE A O 1
ATOM 774 N N . ASP A 1 91 ? -18.239 8.541 12.884 1.00 98.06 91 ASP A N 1
ATOM 775 C CA . ASP A 1 91 ? -19.332 8.614 11.917 1.00 98.06 91 ASP A CA 1
ATOM 776 C C . ASP A 1 91 ? -19.001 9.611 10.796 1.00 98.06 91 ASP A C 1
ATOM 778 O O . ASP A 1 91 ? -18.993 9.231 9.623 1.00 98.06 91 ASP A O 1
ATOM 782 N N . ASP A 1 92 ? -18.591 10.832 11.145 1.00 98.06 92 ASP A N 1
ATOM 783 C CA . ASP A 1 92 ? -18.191 11.876 10.198 1.00 98.06 92 ASP A CA 1
ATOM 784 C C . ASP A 1 92 ? -17.040 11.435 9.281 1.00 98.06 92 ASP A C 1
ATOM 786 O O . ASP A 1 92 ? -17.029 11.764 8.090 1.00 98.06 92 ASP A O 1
ATOM 790 N N . LEU A 1 93 ? -16.066 10.693 9.816 1.00 97.56 93 LEU A N 1
ATOM 791 C CA . LEU A 1 93 ? -14.968 10.134 9.029 1.00 97.56 93 LEU A CA 1
ATOM 792 C C . LEU A 1 93 ? -15.447 9.019 8.087 1.00 97.56 93 LEU A C 1
ATOM 794 O O . LEU A 1 93 ? -15.071 9.007 6.914 1.00 97.56 93 LEU A O 1
ATOM 798 N N . SER A 1 94 ? -16.283 8.103 8.583 1.00 96.69 94 SER A N 1
ATOM 799 C CA . SER A 1 94 ? -16.766 6.940 7.825 1.00 96.69 94 SER A CA 1
ATOM 800 C C . SER A 1 94 ? -17.703 7.315 6.673 1.00 96.69 94 SER A C 1
ATOM 802 O O . SER A 1 94 ? -17.632 6.711 5.605 1.00 96.69 94 SER A O 1
ATOM 804 N N . TRP A 1 95 ? -18.516 8.358 6.856 1.00 97.19 95 TRP A N 1
ATOM 805 C CA . TRP A 1 95 ? -19.411 8.901 5.831 1.00 97.19 95 TRP A CA 1
ATOM 806 C C . TRP A 1 95 ? -18.747 9.941 4.928 1.00 97.19 95 TRP A C 1
ATOM 808 O O . TRP A 1 95 ? -19.393 10.473 4.029 1.00 97.19 95 TRP A O 1
ATOM 818 N N . GLY A 1 96 ? -17.473 10.266 5.159 1.00 96.12 96 GLY A N 1
ATOM 819 C CA . GLY A 1 96 ? -16.755 11.239 4.339 1.00 96.12 96 GLY A CA 1
ATOM 820 C C . GLY A 1 96 ? -17.219 12.680 4.525 1.00 96.12 96 GLY A C 1
ATOM 821 O O . GLY A 1 96 ? -16.987 13.504 3.648 1.00 96.12 96 GLY A O 1
ATOM 822 N N . ARG A 1 97 ? -17.837 13.017 5.664 1.00 97.06 97 ARG A N 1
ATOM 823 C CA . ARG A 1 97 ? -18.133 14.412 6.038 1.00 97.06 97 ARG A CA 1
ATOM 824 C C . ARG A 1 97 ? -16.866 15.167 6.439 1.00 97.06 97 ARG A C 1
ATOM 826 O O . ARG A 1 97 ? -16.800 16.389 6.300 1.00 97.06 97 ARG A O 1
ATOM 833 N N . LYS A 1 98 ? -15.860 14.438 6.937 1.00 97.19 98 LYS A N 1
ATOM 834 C CA . LYS A 1 98 ? -14.542 14.945 7.343 1.00 97.19 98 LYS A CA 1
ATOM 835 C C . LYS A 1 98 ? -13.408 14.068 6.800 1.00 97.19 98 LYS A C 1
ATOM 837 O O 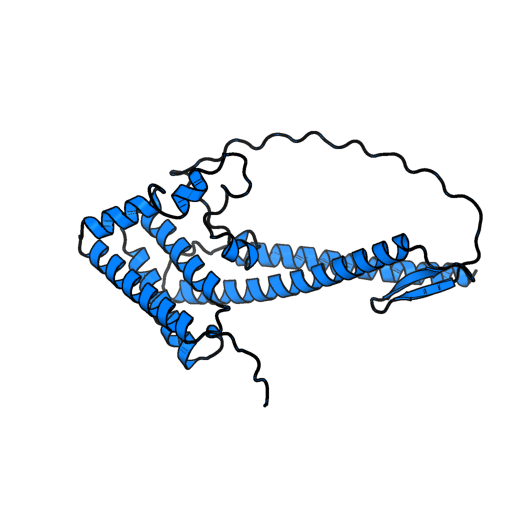. LYS A 1 98 ? -13.602 12.926 6.387 1.00 97.19 98 LYS A O 1
ATOM 842 N N . GLY A 1 99 ? -12.194 14.615 6.848 1.00 95.69 99 GLY A N 1
ATOM 843 C CA . GLY A 1 99 ? -10.956 13.892 6.567 1.00 95.69 99 GLY A CA 1
ATOM 844 C C . GLY A 1 99 ? -10.762 13.509 5.100 1.00 95.69 99 GLY A C 1
ATOM 845 O O . GLY A 1 99 ? -11.317 14.115 4.187 1.00 95.69 99 GLY A O 1
ATOM 846 N N . ARG A 1 100 ? -9.947 12.474 4.876 1.00 94.00 100 ARG A N 1
ATOM 847 C CA . ARG A 1 100 ? -9.480 12.091 3.538 1.00 94.00 100 ARG A CA 1
ATOM 848 C C . ARG A 1 100 ? -10.598 11.631 2.606 1.00 94.00 100 ARG A C 1
ATOM 850 O O . ARG A 1 100 ? -10.513 11.860 1.405 1.00 94.00 100 ARG A O 1
ATOM 857 N N . LEU A 1 101 ? -11.620 10.961 3.134 1.00 94.44 101 LEU A N 1
ATOM 858 C CA . LEU A 1 101 ? -12.730 10.496 2.308 1.00 94.44 101 LEU A CA 1
ATOM 859 C C . LEU A 1 101 ? -13.489 11.686 1.708 1.00 94.44 101 LEU A C 1
ATOM 861 O O . LEU A 1 101 ? -13.759 11.661 0.514 1.00 94.44 101 LEU A O 1
ATOM 865 N N . LYS A 1 102 ? -13.692 12.766 2.475 1.00 95.75 102 LYS A N 1
ATOM 866 C CA . LYS A 1 102 ? -14.241 14.028 1.961 1.00 95.75 102 LYS A CA 1
ATOM 867 C C . LYS A 1 102 ? -13.431 14.561 0.778 1.00 95.75 102 LYS A C 1
ATOM 869 O O . LYS A 1 102 ? -13.974 14.772 -0.296 1.00 95.75 102 LYS A O 1
ATOM 874 N N . GLU A 1 103 ? -12.110 14.666 0.944 1.00 94.06 103 GLU A N 1
ATOM 875 C CA . GLU A 1 103 ? -11.209 15.138 -0.119 1.00 94.06 103 GLU A CA 1
ATOM 876 C C . GLU A 1 103 ? -11.293 14.285 -1.390 1.00 94.06 103 GLU A C 1
ATOM 878 O O . GLU A 1 103 ? -11.059 14.787 -2.481 1.00 94.06 103 GLU A O 1
ATOM 883 N N . VAL A 1 104 ? -11.571 12.983 -1.265 1.00 92.00 104 VAL A N 1
ATOM 884 C CA . VAL A 1 104 ? -11.725 12.081 -2.415 1.00 92.00 104 VAL A CA 1
ATOM 885 C C . VAL A 1 104 ? -13.094 12.247 -3.075 1.00 92.00 104 VAL A C 1
ATOM 887 O O . VAL A 1 104 ? -13.174 12.157 -4.298 1.00 92.00 104 VAL A O 1
ATOM 890 N N . LEU A 1 105 ? -14.146 12.501 -2.293 1.00 91.56 105 LEU A N 1
ATOM 891 C CA . LEU A 1 105 ? -15.504 12.734 -2.793 1.00 91.56 105 LEU A CA 1
ATOM 892 C C . LEU A 1 105 ? -15.652 14.098 -3.481 1.00 91.56 105 LEU A C 1
ATOM 894 O O . LEU A 1 105 ? -16.407 14.205 -4.444 1.00 91.56 105 LEU A O 1
ATOM 898 N N . ASP A 1 106 ? -14.896 15.104 -3.036 1.00 92.62 106 ASP A N 1
ATOM 899 C CA . ASP A 1 106 ? -14.878 16.446 -3.632 1.00 92.62 106 ASP A CA 1
ATOM 900 C C . ASP A 1 106 ? -14.157 16.478 -5.000 1.00 92.62 106 ASP A C 1
ATOM 902 O O . ASP A 1 106 ? -14.301 17.427 -5.774 1.00 92.62 106 ASP A O 1
ATOM 906 N N . VAL A 1 107 ? -13.381 15.439 -5.339 1.00 89.19 107 VAL A N 1
ATOM 907 C CA . VAL A 1 107 ? -12.704 15.328 -6.641 1.00 89.19 107 VAL A CA 1
ATOM 908 C C . VAL A 1 107 ? -13.724 14.978 -7.737 1.00 89.19 107 VAL A C 1
ATOM 910 O O . VAL A 1 107 ? -14.563 14.097 -7.541 1.00 89.19 107 VAL A O 1
ATOM 913 N N . PRO A 1 108 ? -13.644 15.592 -8.937 1.00 84.44 108 PRO A N 1
ATOM 914 C CA . PRO A 1 108 ? -14.568 15.309 -10.034 1.00 84.44 108 PRO A CA 1
ATOM 915 C C . PRO A 1 108 ? -14.688 13.810 -10.361 1.00 84.44 108 PRO A C 1
ATOM 917 O O . PRO A 1 108 ? -13.693 13.083 -10.436 1.00 84.44 108 PRO A O 1
ATOM 920 N N . LYS A 1 109 ? -15.929 13.368 -10.620 1.00 75.62 109 LYS A N 1
ATOM 921 C CA . LYS A 1 109 ? -16.361 11.953 -10.663 1.00 75.62 109 LYS A CA 1
ATOM 922 C C . LYS A 1 109 ? -15.602 11.046 -11.646 1.00 75.62 109 LYS A C 1
ATOM 924 O O . LYS A 1 109 ? -15.635 9.832 -11.493 1.00 75.62 109 LYS A O 1
ATOM 929 N N . HIS A 1 110 ? -14.913 11.605 -12.640 1.00 71.62 110 HIS A N 1
ATOM 930 C CA . HIS A 1 110 ? -14.145 10.841 -13.633 1.00 71.62 110 HIS A CA 1
ATOM 931 C C . HIS A 1 110 ? -12.655 10.711 -13.303 1.00 71.62 110 HIS A C 1
ATOM 933 O O . HIS A 1 110 ? -11.880 10.202 -14.114 1.00 71.62 110 HIS A O 1
ATOM 939 N N . HIS A 1 111 ? -12.216 11.170 -12.130 1.00 74.69 111 HIS A N 1
ATOM 940 C CA . HIS A 1 111 ? -10.817 11.036 -11.767 1.00 74.69 111 HIS A CA 1
ATOM 941 C C . HIS A 1 111 ? -10.506 9.580 -11.369 1.00 74.69 111 HIS A C 1
ATOM 943 O O . HIS A 1 111 ? -11.173 9.038 -10.486 1.00 74.69 111 HIS A O 1
ATOM 949 N N . PRO A 1 112 ? -9.414 8.954 -11.860 1.00 71.75 112 PRO A N 1
ATOM 950 C CA . PRO A 1 112 ? -8.971 7.626 -11.404 1.00 71.75 112 PRO A CA 1
ATOM 951 C C . PRO A 1 112 ? -8.685 7.534 -9.890 1.00 71.75 112 PRO A C 1
ATOM 953 O O . PRO A 1 112 ? -8.380 6.458 -9.380 1.00 71.75 112 PRO A O 1
ATOM 956 N N . PHE A 1 113 ? -8.753 8.654 -9.159 1.00 72.06 113 PHE A N 1
ATOM 957 C CA . PHE A 1 113 ? -8.508 8.717 -7.722 1.00 72.06 113 PHE A CA 1
ATOM 958 C C . PHE A 1 113 ? -9.737 8.440 -6.872 1.00 72.06 113 PHE A C 1
ATOM 960 O O . PHE A 1 113 ? -9.542 8.053 -5.723 1.00 72.06 113 PHE A O 1
ATOM 967 N N . VAL A 1 114 ? -10.939 8.580 -7.435 1.00 81.06 114 VAL A N 1
ATOM 968 C CA . VAL A 1 114 ? -12.227 8.364 -6.754 1.00 81.06 114 VAL A CA 1
ATOM 969 C C . VAL A 1 114 ? -12.368 6.927 -6.247 1.00 81.06 114 VAL A C 1
ATOM 971 O O . VAL A 1 114 ? -13.083 6.592 -5.321 1.00 81.06 114 VAL A O 1
ATOM 974 N N . TYR A 1 115 ? -11.606 6.051 -6.859 1.00 86.00 115 TYR A N 1
ATOM 975 C CA 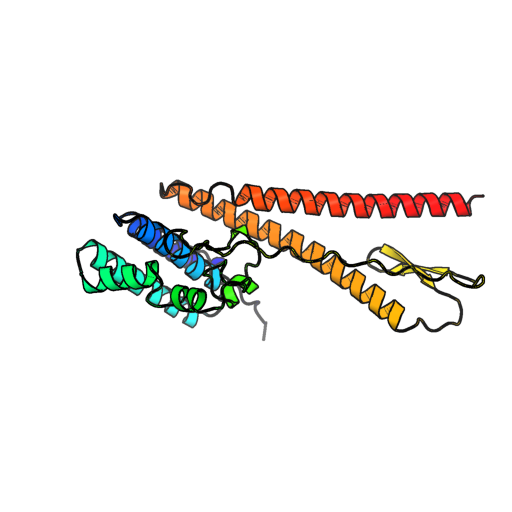. TYR A 1 115 ? -11.636 4.629 -6.667 1.00 86.00 115 TYR A CA 1
ATOM 976 C C . TYR A 1 115 ? -10.901 4.133 -5.412 1.00 86.00 115 TYR A C 1
ATOM 978 O O . TYR A 1 115 ? -11.146 3.007 -4.979 1.00 86.00 115 TYR A O 1
ATOM 986 N N . ASP A 1 116 ? -10.011 4.937 -4.837 1.00 92.81 116 ASP A N 1
ATOM 987 C CA . ASP A 1 116 ? -9.134 4.550 -3.730 1.00 92.81 116 ASP A CA 1
ATOM 988 C C . ASP A 1 116 ? -9.136 5.654 -2.670 1.00 92.81 116 ASP A C 1
ATOM 990 O O . ASP A 1 116 ? -8.901 6.812 -3.009 1.00 92.81 116 ASP A O 1
ATOM 994 N N . ILE A 1 117 ? -9.353 5.327 -1.395 1.00 93.75 117 ILE A N 1
ATOM 995 C CA . ILE A 1 117 ? -9.350 6.332 -0.312 1.00 93.75 117 ILE A CA 1
ATOM 996 C C . ILE A 1 117 ? -7.920 6.706 0.115 1.00 93.75 117 ILE A C 1
ATOM 998 O O . ILE A 1 117 ? -7.680 7.811 0.603 1.00 93.75 117 ILE A O 1
ATOM 1002 N N . ARG A 1 118 ? -6.931 5.832 -0.122 1.00 94.38 118 ARG A N 1
ATOM 1003 C CA . ARG A 1 118 ? -5.556 5.981 0.394 1.00 94.38 118 ARG A CA 1
ATOM 1004 C C . ARG A 1 118 ? -4.910 7.326 0.072 1.00 94.38 118 ARG A C 1
ATOM 1006 O O . ARG A 1 118 ? -5.196 7.947 -0.956 1.00 94.38 118 ARG A O 1
ATOM 1013 N N . VAL A 1 119 ? -3.946 7.750 0.883 1.00 92.94 119 VAL A N 1
ATOM 1014 C CA . VAL A 1 119 ? -3.137 8.947 0.592 1.00 92.94 119 VAL A CA 1
ATOM 1015 C C . VAL A 1 119 ? -2.276 8.719 -0.661 1.00 92.94 119 VAL A C 1
ATOM 1017 O O . VAL A 1 119 ? -1.837 7.600 -0.933 1.00 92.94 119 VAL A O 1
ATOM 1020 N N . LEU A 1 120 ? -2.003 9.770 -1.446 1.00 91.00 120 LEU A N 1
ATOM 1021 C CA . LEU A 1 120 ? -1.188 9.672 -2.671 1.00 91.00 120 LEU A CA 1
ATOM 1022 C C . LEU A 1 120 ? 0.195 9.046 -2.424 1.00 91.00 120 LEU A C 1
ATOM 1024 O O . LEU A 1 120 ? 0.691 8.301 -3.267 1.00 91.00 120 LEU A O 1
ATOM 1028 N N . SER A 1 121 ? 0.812 9.317 -1.272 1.00 92.38 121 SER A N 1
ATOM 1029 C CA . SER A 1 121 ? 2.084 8.709 -0.869 1.00 92.38 121 SER A CA 1
ATOM 1030 C C . SER A 1 121 ? 1.959 7.193 -0.678 1.00 92.38 121 SER A C 1
ATOM 1032 O O . SER A 1 121 ? 2.793 6.455 -1.202 1.00 92.38 121 SER A O 1
ATOM 1034 N N . SER A 1 122 ? 0.899 6.718 -0.016 1.00 92.56 122 SER A N 1
ATOM 1035 C CA . SER A 1 122 ? 0.592 5.289 0.125 1.00 92.56 122 SER A CA 1
ATOM 1036 C C . SER A 1 122 ? 0.360 4.628 -1.232 1.00 92.56 122 SER A C 1
ATOM 1038 O O . SER A 1 122 ? 0.917 3.568 -1.491 1.00 92.56 122 SER A O 1
ATOM 1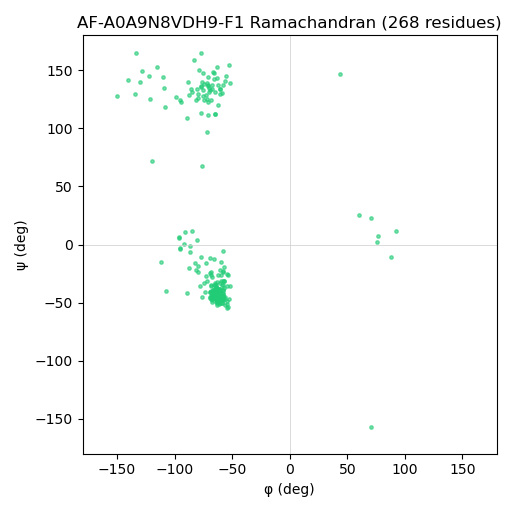040 N N . ARG A 1 123 ? -0.379 5.276 -2.145 1.00 92.62 123 ARG A N 1
ATOM 1041 C CA . ARG A 1 123 ? -0.618 4.750 -3.505 1.00 92.62 123 ARG A CA 1
ATOM 1042 C C . ARG A 1 123 ? 0.669 4.626 -4.318 1.00 92.62 123 ARG A C 1
ATOM 1044 O O . ARG A 1 123 ? 0.833 3.666 -5.062 1.00 92.62 123 ARG A O 1
ATOM 1051 N N . LYS A 1 124 ? 1.582 5.595 -4.184 1.00 91.38 124 LYS A N 1
ATOM 1052 C CA . LYS A 1 124 ? 2.894 5.555 -4.848 1.00 91.38 124 LYS A CA 1
ATOM 1053 C C . LYS A 1 124 ? 3.759 4.413 -4.313 1.00 91.38 124 LYS A C 1
ATOM 1055 O O . LYS A 1 124 ? 4.407 3.746 -5.109 1.00 91.38 124 LYS A O 1
ATOM 1060 N N . LYS A 1 125 ? 3.754 4.192 -2.993 1.00 89.69 125 LYS A N 1
ATOM 1061 C CA . LYS A 1 125 ? 4.499 3.099 -2.344 1.00 89.69 125 LYS A CA 1
ATOM 1062 C C . LYS A 1 125 ? 3.917 1.726 -2.692 1.00 89.69 125 LYS A C 1
ATOM 1064 O O . LYS A 1 125 ? 4.651 0.821 -3.059 1.00 89.69 125 LYS A O 1
ATOM 1069 N N . ASP A 1 126 ? 2.597 1.598 -2.609 1.00 89.31 126 ASP A N 1
ATOM 1070 C CA . ASP A 1 126 ? 1.855 0.349 -2.761 1.00 89.31 126 ASP A CA 1
ATOM 1071 C C . ASP A 1 126 ? 0.877 0.465 -3.940 1.00 89.31 126 ASP A C 1
ATOM 1073 O O . ASP A 1 126 ? -0.344 0.554 -3.777 1.00 89.31 126 ASP A O 1
ATOM 1077 N N . SER A 1 127 ? 1.430 0.471 -5.153 1.00 89.19 127 SER A N 1
ATOM 1078 C CA . SER A 1 127 ? 0.689 0.699 -6.406 1.00 89.19 127 SER A CA 1
ATOM 1079 C C . SER A 1 127 ? -0.268 -0.429 -6.802 1.00 89.19 127 SER A C 1
ATOM 1081 O O . SER A 1 127 ? -1.068 -0.269 -7.722 1.00 89.19 127 SER A O 1
ATOM 1083 N N . HIS A 1 128 ? -0.185 -1.585 -6.143 1.00 89.31 128 HIS A N 1
ATOM 1084 C CA . HIS A 1 128 ? -0.962 -2.757 -6.518 1.00 89.31 128 HIS A CA 1
ATOM 1085 C C . HIS A 1 128 ? -2.462 -2.587 -6.198 1.00 89.31 128 HIS A C 1
ATOM 1087 O O . HIS A 1 128 ? -2.798 -2.154 -5.090 1.00 89.31 128 HIS A O 1
ATOM 1093 N N . PRO A 1 129 ? -3.378 -2.978 -7.110 1.00 87.75 129 PRO A N 1
ATOM 1094 C CA . PRO A 1 129 ? -4.825 -2.847 -6.910 1.00 87.75 129 PRO A CA 1
ATOM 1095 C C . PRO A 1 129 ? -5.366 -3.542 -5.656 1.00 87.75 129 PRO A C 1
ATOM 1097 O O . PRO A 1 129 ? -6.297 -3.046 -5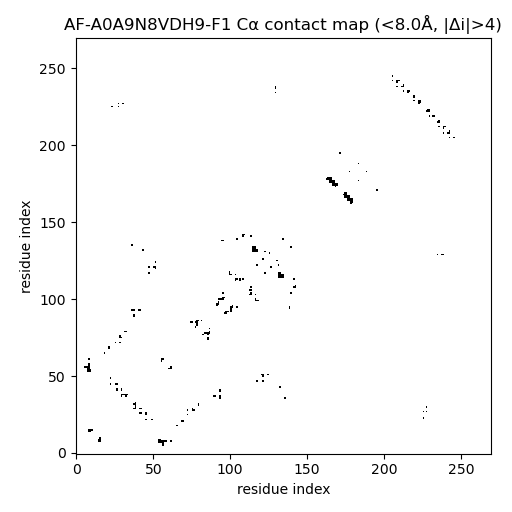.045 1.00 87.75 129 PRO A O 1
ATOM 1100 N N . VAL A 1 130 ? -4.755 -4.648 -5.226 1.00 87.06 130 VAL A N 1
ATOM 1101 C CA . VAL A 1 130 ? -5.090 -5.373 -3.974 1.00 87.06 130 VAL A CA 1
ATOM 1102 C C . VAL A 1 130 ? -5.076 -4.492 -2.726 1.00 87.06 130 VAL A C 1
ATOM 1104 O O . VAL A 1 130 ? -5.739 -4.792 -1.740 1.00 87.06 130 VAL A O 1
ATOM 1107 N N . TYR A 1 131 ? -4.307 -3.409 -2.741 1.00 88.50 131 TYR A N 1
ATOM 1108 C CA . TYR A 1 131 ? -4.194 -2.510 -1.598 1.00 88.50 131 TYR A CA 1
ATOM 1109 C C . TYR A 1 131 ? -5.121 -1.313 -1.670 1.00 88.50 131 TYR A C 1
ATOM 1111 O O . TYR A 1 131 ? -5.145 -0.509 -0.743 1.00 88.50 131 TYR A O 1
ATOM 1119 N N . ARG A 1 132 ? -5.857 -1.185 -2.768 1.00 91.88 132 ARG A N 1
ATOM 1120 C CA . ARG A 1 132 ? -6.872 -0.165 -2.936 1.00 91.88 132 ARG A CA 1
ATOM 1121 C C . ARG A 1 1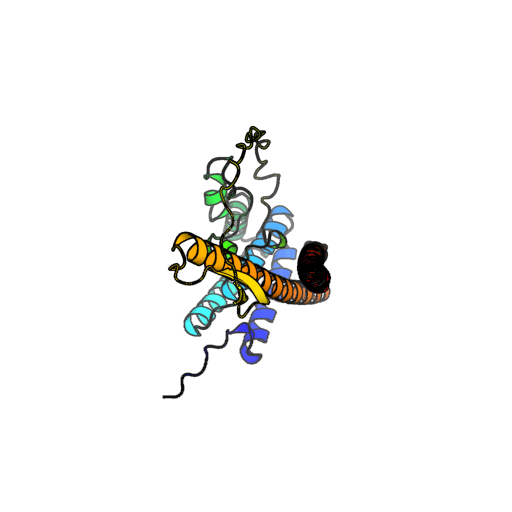32 ? -7.908 -0.311 -1.831 1.00 91.88 132 ARG A C 1
ATOM 1123 O O . ARG A 1 132 ? -8.419 -1.405 -1.608 1.00 91.88 132 ARG A O 1
ATOM 1130 N N . ILE A 1 133 ? -8.215 0.795 -1.165 1.00 91.56 133 ILE A N 1
ATOM 1131 C CA . ILE A 1 133 ? -9.320 0.831 -0.213 1.00 91.56 133 ILE A CA 1
ATOM 1132 C C . ILE A 1 133 ? -10.565 1.218 -1.005 1.00 91.56 133 ILE A C 1
ATOM 1134 O O . ILE A 1 133 ? -10.629 2.366 -1.462 1.00 91.56 133 ILE A O 1
ATOM 1138 N N . PRO A 1 134 ? -11.514 0.289 -1.222 1.00 91.38 134 PRO A N 1
ATOM 1139 C CA . PRO A 1 134 ? -12.748 0.621 -1.914 1.00 91.38 134 PRO A CA 1
ATOM 1140 C C . PRO A 1 134 ? -13.570 1.598 -1.067 1.00 91.38 134 PRO A C 1
ATOM 1142 O O . PRO A 1 134 ? -13.613 1.483 0.159 1.00 91.38 134 PRO A O 1
ATOM 1145 N N . ILE A 1 135 ? -14.225 2.554 -1.728 1.00 92.38 135 ILE A N 1
ATOM 1146 C CA . ILE A 1 135 ? -15.264 3.361 -1.082 1.00 92.38 135 ILE A CA 1
ATOM 1147 C C . ILE A 1 135 ? -16.492 2.478 -0.880 1.00 92.38 135 ILE A C 1
ATOM 1149 O O . ILE A 1 135 ? -16.825 1.671 -1.752 1.00 92.38 135 ILE A O 1
ATOM 1153 N N . ASP A 1 136 ? -17.144 2.611 0.274 1.00 92.88 136 ASP A N 1
ATOM 1154 C CA . ASP A 1 136 ? -18.399 1.915 0.527 1.00 92.88 136 ASP A CA 1
ATOM 1155 C C . ASP A 1 136 ? -19.448 2.368 -0.511 1.00 92.88 136 ASP A C 1
ATOM 1157 O O . ASP A 1 136 ? -19.638 3.577 -0.690 1.00 92.88 136 ASP A O 1
ATOM 1161 N N . PRO A 1 137 ? -20.138 1.439 -1.200 1.00 91.69 137 PRO A N 1
ATOM 1162 C CA . PRO A 1 137 ? -21.136 1.786 -2.213 1.00 91.69 137 PRO A CA 1
ATOM 1163 C C . PRO A 1 137 ? -22.270 2.669 -1.671 1.00 91.69 137 PRO A C 1
ATOM 1165 O O . PRO A 1 137 ? -22.876 3.412 -2.440 1.00 91.69 137 PRO A O 1
ATOM 1168 N N . ARG A 1 138 ? -22.531 2.637 -0.354 1.00 93.62 138 ARG A N 1
ATOM 1169 C CA . ARG A 1 138 ? -23.508 3.515 0.314 1.00 93.62 138 ARG A CA 1
ATOM 1170 C C . ARG A 1 138 ? -23.084 4.984 0.314 1.00 93.62 138 ARG A C 1
ATOM 1172 O O . ARG A 1 138 ? -23.940 5.858 0.369 1.00 93.62 138 ARG A O 1
ATOM 1179 N N . VAL A 1 139 ? -21.778 5.247 0.287 1.00 93.19 139 VAL A N 1
ATOM 1180 C CA . VAL A 1 139 ? -21.208 6.603 0.297 1.00 93.19 139 VAL A CA 1
ATOM 1181 C C . VAL A 1 139 ? -21.052 7.124 -1.126 1.00 93.19 139 VAL A C 1
ATOM 1183 O O . VAL A 1 139 ? -21.333 8.289 -1.396 1.00 93.19 139 VAL A O 1
ATOM 1186 N N . TYR A 1 140 ? -20.593 6.274 -2.047 1.00 91.62 140 TYR A N 1
ATOM 1187 C CA . TYR A 1 140 ? -20.323 6.692 -3.414 1.00 91.62 140 TYR A CA 1
ATOM 1188 C C . TYR A 1 140 ? -20.530 5.561 -4.415 1.00 91.62 140 TYR A C 1
ATOM 1190 O O . TYR A 1 140 ? -19.918 4.499 -4.315 1.00 91.62 140 TYR A O 1
ATOM 1198 N N . THR A 1 141 ? -21.333 5.840 -5.442 1.00 88.62 141 THR A N 1
ATOM 1199 C CA . THR A 1 141 ? -21.459 4.986 -6.625 1.00 88.62 141 THR A CA 1
ATOM 1200 C C . THR A 1 141 ? -20.786 5.685 -7.811 1.00 88.62 141 THR A C 1
ATOM 1202 O O . THR A 1 141 ? -21.201 6.795 -8.166 1.00 88.62 141 THR A O 1
ATOM 1205 N N . PRO A 1 142 ? -19.734 5.093 -8.412 1.00 82.75 142 PRO A N 1
ATOM 1206 C CA . PRO A 1 142 ? -19.050 5.697 -9.549 1.00 82.75 142 PRO A CA 1
ATOM 1207 C C . PRO A 1 142 ? -19.989 5.820 -10.753 1.00 82.75 142 PRO A C 1
ATOM 1209 O O . PRO A 1 142 ? -20.806 4.923 -10.980 1.00 82.75 142 PRO A O 1
ATOM 1212 N N . PRO A 1 143 ? -19.881 6.902 -11.547 1.00 84.12 143 PRO A N 1
ATOM 1213 C CA . PRO A 1 143 ? -20.596 6.980 -12.810 1.00 84.12 143 PRO A CA 1
ATOM 1214 C C . PRO A 1 143 ? -20.102 5.876 -13.761 1.00 84.12 143 PRO A C 1
ATOM 1216 O O . PRO A 1 143 ? -18.943 5.460 -13.664 1.00 84.12 143 PRO A O 1
ATOM 1219 N N . PRO A 1 144 ? -20.944 5.422 -14.702 1.00 84.00 144 PRO A N 1
ATOM 1220 C CA . PRO A 1 144 ? -20.527 4.464 -15.720 1.00 84.00 144 PRO A CA 1
ATOM 1221 C C . PRO A 1 144 ? -19.324 4.993 -16.518 1.00 84.00 144 PRO A C 1
ATOM 1223 O O . PRO A 1 144 ? -19.238 6.187 -16.822 1.00 84.00 144 PRO A O 1
ATOM 1226 N N . GLU A 1 145 ? -18.373 4.109 -16.837 1.00 81.06 145 GLU A N 1
ATOM 1227 C CA . GLU A 1 145 ? -17.163 4.486 -17.574 1.00 81.06 145 GLU A CA 1
ATOM 1228 C C . GLU A 1 145 ? -17.502 4.903 -19.018 1.00 81.06 145 GLU A C 1
ATOM 1230 O O . GLU A 1 145 ? -18.251 4.199 -19.702 1.00 81.06 145 GLU A O 1
ATOM 1235 N N . PRO A 1 146 ? -16.952 6.025 -19.521 1.00 79.69 146 PRO A N 1
ATOM 1236 C CA . PRO A 1 146 ? -17.173 6.437 -20.900 1.00 79.69 146 PRO A CA 1
ATOM 1237 C C . PRO A 1 146 ? -16.455 5.492 -21.874 1.00 79.69 146 PRO A C 1
ATOM 1239 O O . PRO A 1 146 ? -15.275 5.174 -21.707 1.00 79.69 146 PRO A O 1
ATOM 1242 N N . VAL A 1 147 ? -17.147 5.083 -22.940 1.00 83.88 147 VAL A N 1
ATOM 1243 C CA . VAL A 1 147 ? -16.571 4.250 -24.006 1.00 83.88 147 VAL A CA 1
ATOM 1244 C C . VAL A 1 147 ? -15.579 5.088 -24.819 1.00 83.88 147 VAL A C 1
ATOM 1246 O O . VAL A 1 147 ? -15.963 6.017 -25.528 1.00 83.88 147 VAL A O 1
ATOM 1249 N N . LEU A 1 148 ? -14.282 4.781 -24.712 1.00 82.56 148 LEU A N 1
ATOM 1250 C CA . LEU A 1 148 ? -13.237 5.514 -25.433 1.00 82.56 148 LEU A CA 1
ATOM 1251 C C . LEU A 1 148 ? -13.179 5.105 -26.922 1.00 82.56 148 LEU A C 1
ATOM 1253 O O . LEU A 1 148 ? -13.187 3.908 -27.226 1.00 82.56 148 LEU A O 1
ATOM 1257 N N . PRO A 1 149 ? -13.042 6.062 -27.863 1.00 76.56 149 PRO A N 1
ATOM 1258 C CA . PRO A 1 149 ? -12.939 5.763 -29.289 1.00 76.56 149 PRO A CA 1
ATOM 1259 C C . PRO A 1 149 ? -11.631 5.028 -29.629 1.00 76.56 149 PRO A C 1
ATOM 1261 O O . PRO A 1 149 ? -10.544 5.373 -29.153 1.00 76.56 149 PRO A O 1
ATOM 1264 N N . GLN A 1 150 ? -11.724 4.010 -30.488 1.00 79.62 150 GLN A N 1
ATOM 1265 C CA . GLN A 1 150 ? -10.583 3.186 -30.894 1.00 79.62 150 GLN A CA 1
ATOM 1266 C C . GLN A 1 150 ? -9.609 3.971 -31.792 1.00 79.62 150 GLN A C 1
ATOM 1268 O O . GLN A 1 150 ? -9.997 4.592 -32.780 1.00 79.62 150 GLN A O 1
ATOM 1273 N N . ARG A 1 151 ? -8.305 3.930 -31.479 1.00 73.75 151 ARG A N 1
ATOM 1274 C CA . ARG A 1 151 ? -7.264 4.615 -32.270 1.00 73.75 151 ARG A CA 1
ATOM 1275 C C . ARG A 1 151 ? -6.943 3.881 -33.580 1.00 73.75 151 ARG A C 1
ATOM 1277 O O . ARG A 1 151 ? -6.537 2.720 -33.565 1.00 73.75 151 ARG A O 1
ATOM 1284 N N . ILE A 1 152 ? -6.993 4.612 -34.697 1.00 70.56 152 ILE A N 1
ATOM 1285 C CA . ILE A 1 152 ? -6.630 4.139 -36.045 1.00 70.56 152 ILE A CA 1
ATOM 1286 C C . ILE A 1 152 ? -5.100 3.984 -36.169 1.00 70.56 152 ILE A C 1
ATOM 1288 O O . ILE A 1 152 ? -4.330 4.898 -35.861 1.00 70.56 152 ILE A O 1
ATOM 1292 N N . LYS A 1 153 ? -4.632 2.814 -36.630 1.00 70.56 153 LYS A N 1
ATOM 1293 C CA . LYS A 1 153 ? -3.199 2.492 -36.777 1.00 70.56 153 LYS A CA 1
ATOM 1294 C C . LYS A 1 153 ? -2.617 3.103 -38.061 1.00 70.56 153 LYS A C 1
ATOM 1296 O O . LYS A 1 153 ? -3.134 2.881 -39.151 1.00 70.56 153 LYS A O 1
ATOM 1301 N N . ARG A 1 154 ? -1.490 3.819 -37.957 1.00 67.25 154 ARG A N 1
ATOM 1302 C CA . ARG A 1 154 ? -0.757 4.364 -39.119 1.00 67.25 154 ARG A CA 1
ATOM 1303 C C . ARG A 1 154 ? 0.066 3.282 -39.835 1.00 67.25 154 ARG A C 1
ATOM 1305 O O . ARG A 1 154 ? 0.774 2.510 -39.186 1.00 67.25 154 ARG A O 1
ATOM 1312 N N . LYS A 1 155 ? 0.008 3.263 -41.174 1.00 57.81 155 LYS A N 1
ATOM 1313 C CA . LYS A 1 155 ? 0.799 2.366 -42.041 1.00 57.81 155 LYS A CA 1
ATOM 1314 C C . LYS A 1 155 ? 2.283 2.768 -42.030 1.00 57.81 155 LYS A C 1
ATOM 1316 O O . LYS A 1 155 ? 2.611 3.951 -42.095 1.00 57.81 155 LYS A O 1
ATOM 1321 N N . LYS A 1 156 ? 3.187 1.787 -41.942 1.00 58.88 156 LYS A N 1
ATOM 1322 C CA . LYS A 1 156 ? 4.648 1.997 -41.941 1.00 58.88 156 LYS A CA 1
ATOM 1323 C C . LYS A 1 156 ? 5.203 1.993 -43.374 1.00 58.88 156 LYS A C 1
ATOM 1325 O O . LYS A 1 156 ? 4.777 1.176 -44.185 1.00 58.88 156 LYS A O 1
ATOM 1330 N N . LYS A 1 157 ? 6.158 2.883 -43.675 1.00 59.31 157 LYS A N 1
ATOM 1331 C CA . LYS A 1 157 ? 6.870 2.947 -44.969 1.00 59.31 157 LYS A CA 1
ATOM 1332 C C . LYS A 1 157 ? 7.972 1.875 -45.056 1.00 59.31 157 LYS A C 1
ATOM 1334 O O . LYS A 1 157 ? 8.538 1.494 -44.032 1.00 59.31 157 LYS A O 1
ATOM 1339 N N . ARG A 1 158 ? 8.256 1.396 -46.275 1.00 55.06 158 ARG A N 1
ATOM 1340 C CA . ARG A 1 158 ? 9.253 0.345 -46.573 1.00 55.06 158 ARG A CA 1
ATOM 1341 C C . ARG A 1 158 ? 10.703 0.879 -46.500 1.00 55.06 158 ARG A C 1
ATOM 1343 O O . ARG A 1 158 ? 10.914 2.042 -46.843 1.00 55.06 158 ARG A O 1
ATOM 1350 N N . PRO A 1 159 ? 11.693 0.062 -46.088 1.00 52.78 159 PRO A N 1
ATOM 1351 C CA . PRO A 1 159 ? 13.103 0.466 -46.019 1.00 52.78 159 PRO A CA 1
ATOM 1352 C C . PRO A 1 159 ? 13.845 0.357 -47.372 1.00 52.78 159 PRO A C 1
ATOM 1354 O O . PRO A 1 159 ? 13.417 -0.378 -48.260 1.00 52.78 159 PRO A O 1
ATOM 1357 N N . ARG A 1 160 ? 14.967 1.087 -47.511 1.00 58.78 160 ARG A N 1
ATOM 1358 C CA . ARG A 1 160 ? 15.874 1.127 -48.683 1.00 58.78 160 ARG A CA 1
ATOM 1359 C C . ARG A 1 160 ? 17.235 0.457 -48.385 1.00 58.78 160 ARG A C 1
ATOM 1361 O O . ARG A 1 160 ? 17.731 0.633 -47.280 1.00 58.78 160 ARG A O 1
ATOM 1368 N N . ARG A 1 161 ? 17.781 -0.210 -49.424 1.00 60.88 161 ARG A N 1
ATOM 1369 C CA . ARG A 1 161 ? 19.141 -0.748 -49.741 1.00 60.88 161 ARG A CA 1
ATOM 1370 C C . ARG A 1 161 ? 19.964 -1.513 -48.666 1.00 60.88 161 ARG A C 1
ATOM 1372 O O . ARG A 1 161 ? 19.868 -1.213 -47.480 1.00 60.88 161 ARG A O 1
ATOM 1379 N N . PRO A 1 162 ? 20.773 -2.519 -49.079 1.00 63.78 162 PRO A N 1
ATOM 1380 C CA . PRO A 1 162 ? 21.541 -3.371 -48.168 1.00 63.78 162 PRO A CA 1
ATOM 1381 C C . PRO A 1 162 ? 22.772 -2.646 -47.610 1.00 63.78 162 PRO A C 1
ATOM 1383 O O . PRO A 1 162 ? 23.449 -1.906 -48.316 1.00 63.78 162 PRO A O 1
ATOM 1386 N N . VAL A 1 163 ? 23.046 -2.865 -46.326 1.00 70.12 163 VAL A N 1
ATOM 1387 C CA . VAL A 1 163 ? 24.153 -2.267 -45.572 1.00 70.12 163 VAL A CA 1
ATOM 1388 C C . VAL A 1 163 ? 24.879 -3.401 -44.851 1.00 70.12 163 VAL A C 1
ATOM 1390 O O . VAL A 1 163 ? 24.208 -4.300 -44.343 1.00 70.12 163 VAL A O 1
ATOM 1393 N N . VAL A 1 164 ? 26.213 -3.362 -44.794 1.00 72.69 164 VAL A N 1
ATOM 1394 C CA . VAL A 1 164 ? 27.034 -4.356 -44.080 1.00 72.69 164 VAL A CA 1
ATOM 1395 C C . VAL A 1 164 ? 26.802 -4.223 -42.574 1.00 72.69 164 VAL A C 1
ATOM 1397 O O . VAL A 1 164 ? 26.948 -3.136 -42.011 1.00 72.69 164 VAL A O 1
ATOM 1400 N N . ARG A 1 165 ? 26.404 -5.321 -41.927 1.00 79.00 165 ARG A N 1
ATOM 1401 C CA . ARG A 1 165 ? 25.970 -5.371 -40.524 1.00 79.00 165 ARG A CA 1
ATOM 1402 C C . ARG A 1 165 ? 26.835 -6.347 -39.735 1.00 79.00 165 ARG A C 1
ATOM 1404 O O . ARG A 1 165 ? 27.223 -7.378 -40.267 1.00 79.00 165 ARG A O 1
ATOM 1411 N N . TYR A 1 166 ? 27.094 -6.029 -38.474 1.00 83.62 166 TYR A N 1
ATOM 1412 C CA . TYR A 1 166 ? 27.666 -6.941 -37.487 1.00 83.62 166 TYR A CA 1
ATOM 1413 C C . TYR A 1 166 ? 26.818 -6.974 -36.226 1.00 83.62 166 TYR A C 1
ATOM 1415 O O . TYR A 1 166 ? 26.215 -5.969 -35.830 1.00 83.62 166 TYR A O 1
ATOM 1423 N N . ASP A 1 167 ? 26.828 -8.130 -35.581 1.00 83.44 167 ASP A N 1
ATOM 1424 C CA . ASP A 1 167 ? 26.061 -8.396 -34.378 1.00 83.44 167 ASP A CA 1
ATOM 1425 C C . ASP A 1 167 ? 26.817 -7.934 -33.137 1.00 83.44 167 ASP A C 1
ATOM 1427 O O . ASP A 1 167 ? 27.987 -8.240 -32.924 1.00 83.44 167 ASP A O 1
ATOM 1431 N N . VAL A 1 168 ? 26.118 -7.190 -32.288 1.00 82.50 168 VAL A N 1
ATOM 1432 C CA . VAL A 1 168 ? 26.580 -6.764 -30.972 1.00 82.50 168 VAL A CA 1
ATOM 1433 C C . VAL A 1 168 ? 25.604 -7.289 -29.936 1.00 82.50 168 VAL A C 1
ATOM 1435 O O . VAL A 1 168 ? 24.401 -7.025 -30.007 1.00 82.50 168 VAL A O 1
ATOM 1438 N N . ILE A 1 169 ? 26.126 -8.016 -28.953 1.00 84.06 169 ILE A N 1
ATOM 1439 C CA . ILE A 1 169 ? 25.353 -8.543 -27.831 1.00 84.06 169 ILE A CA 1
ATOM 1440 C C . ILE A 1 169 ? 25.483 -7.562 -26.664 1.00 84.06 169 ILE A C 1
ATOM 1442 O O . ILE A 1 169 ? 26.579 -7.202 -26.248 1.00 84.06 169 ILE A O 1
ATOM 1446 N N . THR A 1 170 ? 24.355 -7.086 -26.146 1.00 81.94 170 THR A N 1
ATOM 1447 C CA . THR A 1 170 ? 24.323 -6.242 -24.940 1.00 81.94 170 THR A CA 1
ATOM 1448 C C . THR A 1 170 ? 24.505 -7.080 -23.674 1.00 81.94 170 THR A C 1
ATOM 1450 O O . THR A 1 170 ? 24.270 -8.284 -23.688 1.00 81.94 170 THR A O 1
ATOM 1453 N N . SER A 1 171 ? 24.811 -6.439 -22.544 1.00 76.94 171 SER A N 1
ATOM 1454 C CA . SER A 1 171 ? 24.913 -7.104 -21.232 1.00 76.94 171 SER A CA 1
ATOM 1455 C C . SER A 1 171 ? 23.636 -7.832 -20.786 1.00 76.94 171 SER A C 1
ATOM 1457 O O . SER A 1 171 ? 23.706 -8.760 -19.992 1.00 76.94 171 SER A O 1
ATOM 1459 N N . LEU A 1 172 ? 22.470 -7.449 -21.318 1.00 76.19 172 LEU A N 1
ATOM 1460 C CA . LEU A 1 172 ? 21.191 -8.134 -21.087 1.00 76.19 172 LEU A CA 1
ATOM 1461 C C . LEU A 1 172 ? 20.888 -9.228 -22.132 1.00 76.19 172 LEU A C 1
ATOM 1463 O O . LEU A 1 172 ? 19.753 -9.689 -22.233 1.00 76.19 172 LEU A O 1
ATOM 1467 N N . GLY A 1 173 ? 21.859 -9.587 -22.973 1.00 77.81 173 GLY A N 1
ATOM 1468 C CA . GLY A 1 173 ? 21.711 -10.601 -24.017 1.00 77.81 173 GLY A CA 1
ATOM 1469 C C . GLY A 1 173 ? 20.939 -10.146 -25.262 1.00 77.81 173 GLY A C 1
ATOM 1470 O O . GLY A 1 173 ? 20.651 -10.964 -26.133 1.00 77.81 173 GLY A O 1
ATOM 1471 N N . TYR A 1 174 ? 20.588 -8.858 -25.404 1.00 79.12 174 TYR A N 1
ATOM 1472 C CA . TYR A 1 174 ? 19.991 -8.378 -26.659 1.00 79.12 174 TYR A CA 1
ATOM 1473 C C . TYR A 1 174 ? 21.041 -8.347 -27.766 1.00 79.12 174 TYR A C 1
ATOM 1475 O O . TYR A 1 174 ? 22.025 -7.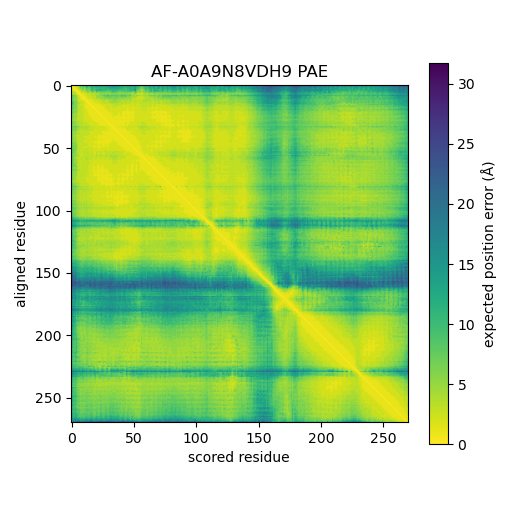623 -27.625 1.00 79.12 174 TYR A O 1
ATOM 1483 N N . ARG A 1 175 ? 20.785 -9.057 -28.867 1.00 76.62 175 ARG A N 1
ATOM 1484 C CA . ARG A 1 175 ? 21.533 -8.945 -30.126 1.00 76.62 175 ARG A CA 1
ATOM 1485 C C . ARG A 1 175 ? 21.041 -7.741 -30.928 1.00 76.62 175 ARG A C 1
ATOM 1487 O O . ARG A 1 175 ? 19.833 -7.505 -31.035 1.00 76.62 175 ARG A O 1
ATOM 1494 N N . LEU A 1 176 ? 21.967 -6.946 -31.444 1.00 81.69 176 LEU A N 1
ATOM 1495 C CA . LEU A 1 176 ? 21.696 -5.746 -32.227 1.00 81.69 176 LEU A CA 1
ATOM 1496 C C . LEU A 1 176 ? 22.676 -5.643 -33.377 1.00 81.69 176 LEU A C 1
ATOM 1498 O O . LEU A 1 176 ? 23.864 -5.876 -33.203 1.00 81.69 176 LEU A O 1
ATOM 1502 N N . TRP A 1 177 ? 22.180 -5.201 -34.522 1.00 80.44 177 TRP A N 1
ATOM 1503 C CA . TRP A 1 177 ? 23.013 -4.980 -35.691 1.00 80.44 177 TRP A CA 1
ATOM 1504 C C . TRP A 1 177 ? 23.587 -3.571 -35.662 1.00 80.44 177 TRP A C 1
ATOM 1506 O O . TRP A 1 177 ? 22.849 -2.591 -35.518 1.00 80.44 177 TRP A O 1
ATOM 1516 N N . ARG A 1 178 ? 24.902 -3.464 -35.817 1.00 83.00 178 ARG A N 1
ATOM 1517 C CA . ARG A 1 178 ? 25.615 -2.210 -36.051 1.00 83.00 178 ARG A CA 1
ATOM 1518 C C . ARG A 1 178 ? 26.264 -2.242 -37.432 1.00 83.00 178 ARG A C 1
ATOM 1520 O O . ARG A 1 178 ? 26.541 -3.304 -37.974 1.00 83.00 178 ARG A O 1
ATOM 1527 N N . VAL A 1 179 ? 26.455 -1.066 -38.014 1.00 82.44 179 VAL A N 1
ATOM 1528 C CA . VAL A 1 179 ? 27.027 -0.885 -39.354 1.00 82.44 179 VAL A CA 1
ATOM 1529 C C . VAL A 1 179 ? 28.426 -0.296 -39.215 1.00 82.44 179 VAL A C 1
ATOM 1531 O O . VAL A 1 179 ? 28.607 0.650 -38.448 1.00 82.44 179 VAL A O 1
ATOM 1534 N N . ARG A 1 180 ? 29.406 -0.829 -39.959 1.00 78.56 180 ARG A N 1
ATOM 1535 C CA . ARG A 1 180 ? 30.822 -0.425 -39.834 1.00 78.56 180 ARG A CA 1
ATOM 1536 C C . ARG A 1 180 ? 31.009 1.018 -40.255 1.00 78.56 180 ARG A C 1
ATOM 1538 O O . ARG A 1 180 ? 30.546 1.405 -41.319 1.00 78.56 180 ARG A O 1
ATOM 1545 N N . GLY A 1 181 ? 31.698 1.793 -39.420 1.00 81.94 181 GLY A N 1
ATOM 1546 C CA . GLY A 1 181 ? 32.014 3.196 -39.697 1.00 81.94 181 GLY A CA 1
ATOM 1547 C C . GLY A 1 181 ? 30.846 4.169 -39.522 1.00 81.94 181 GLY A C 1
ATOM 1548 O O . GLY A 1 181 ? 31.025 5.354 -39.770 1.00 81.94 181 GLY A O 1
ATOM 1549 N N . TRP A 1 182 ? 29.666 3.708 -39.095 1.00 84.25 182 TRP A N 1
ATOM 1550 C CA . TRP A 1 182 ? 28.543 4.593 -38.790 1.00 84.25 182 TRP A CA 1
ATOM 1551 C C . TRP A 1 182 ? 28.472 4.826 -37.287 1.00 84.25 182 TRP A C 1
ATOM 1553 O O . TRP A 1 182 ? 28.395 3.877 -36.501 1.00 84.25 182 TRP A O 1
ATOM 1563 N N . GLU A 1 183 ? 28.444 6.094 -36.884 1.00 86.62 183 GLU A N 1
ATOM 1564 C CA . GLU A 1 183 ? 28.062 6.442 -35.523 1.00 86.62 183 GLU A CA 1
ATOM 1565 C C . GLU A 1 183 ? 26.637 5.955 -35.261 1.00 86.62 183 GLU A C 1
ATOM 1567 O O . GLU A 1 183 ? 25.730 6.121 -36.082 1.00 86.62 183 GLU A O 1
ATOM 1572 N N . GLN A 1 184 ? 26.431 5.313 -34.112 1.00 82.81 184 GLN A N 1
ATOM 1573 C CA . GLN A 1 184 ? 25.110 4.840 -33.735 1.00 82.81 184 GLN A CA 1
ATOM 1574 C C . GLN A 1 184 ? 24.177 6.051 -33.602 1.00 82.81 184 GLN A C 1
ATOM 1576 O O . GLN A 1 184 ? 24.407 6.890 -32.728 1.00 82.81 184 GLN A O 1
ATOM 1581 N N . PRO A 1 185 ? 23.087 6.134 -34.387 1.00 87.69 185 PRO A N 1
ATOM 1582 C CA . PRO A 1 185 ? 22.168 7.249 -34.261 1.00 87.69 185 PRO A CA 1
ATOM 1583 C C . PRO A 1 185 ? 21.620 7.324 -32.836 1.00 87.69 185 PRO A C 1
ATOM 1585 O O . PRO A 1 185 ? 21.212 6.304 -32.266 1.00 87.69 185 PRO A O 1
ATOM 1588 N N . ALA A 1 186 ? 21.546 8.532 -32.276 1.00 86.75 186 ALA A N 1
ATOM 1589 C CA . ALA A 1 186 ? 21.101 8.745 -30.898 1.00 86.75 186 ALA A CA 1
ATOM 1590 C C . ALA A 1 186 ? 19.749 8.067 -30.594 1.00 86.75 186 ALA A C 1
ATOM 1592 O O . ALA A 1 186 ? 19.560 7.498 -29.516 1.00 86.75 186 ALA A O 1
ATOM 1593 N N . TRP A 1 187 ? 18.828 8.025 -31.566 1.00 87.25 187 TRP A N 1
ATOM 1594 C CA . TRP A 1 187 ? 17.523 7.372 -31.414 1.00 87.25 187 TRP A CA 1
ATOM 1595 C C . TRP A 1 187 ? 17.619 5.855 -31.166 1.00 87.25 187 TRP A C 1
ATOM 1597 O O . TRP A 1 187 ? 16.793 5.310 -30.428 1.00 87.25 187 TRP A O 1
ATOM 1607 N N . VAL A 1 188 ? 18.624 5.165 -31.724 1.00 84.56 188 VAL A N 1
ATOM 1608 C CA . VAL A 1 188 ? 18.860 3.728 -31.486 1.00 84.56 188 VAL A CA 1
ATOM 1609 C C . VAL A 1 188 ? 19.321 3.523 -30.049 1.00 84.56 188 VAL A C 1
ATOM 1611 O O . VAL A 1 188 ? 18.773 2.675 -29.344 1.00 84.56 188 VAL A O 1
ATOM 1614 N N . SER A 1 189 ? 20.264 4.345 -29.579 1.00 85.12 189 SER A N 1
ATOM 1615 C CA . SER A 1 189 ? 20.741 4.325 -28.189 1.00 85.12 189 SER A CA 1
ATOM 1616 C C . SER A 1 189 ? 19.600 4.595 -27.210 1.00 85.12 189 SER A C 1
ATOM 1618 O O . SER A 1 189 ? 19.412 3.856 -26.243 1.00 85.12 189 SER A O 1
ATOM 1620 N N . MET A 1 190 ? 18.758 5.590 -27.502 1.00 86.62 190 MET A N 1
ATOM 1621 C CA . MET A 1 190 ? 17.553 5.873 -26.720 1.00 86.62 190 MET A CA 1
ATOM 1622 C C . MET A 1 190 ? 16.576 4.693 -26.716 1.00 86.62 190 MET A C 1
ATOM 1624 O O . MET A 1 190 ? 16.028 4.354 -25.667 1.00 86.62 190 MET A O 1
ATOM 1628 N N . MET A 1 191 ? 16.363 4.036 -27.860 1.00 89.31 191 MET A N 1
ATOM 1629 C CA . MET A 1 191 ? 15.515 2.846 -27.956 1.00 89.31 191 MET A CA 1
ATOM 1630 C C . MET A 1 191 ? 16.069 1.688 -27.113 1.00 89.31 191 MET A C 1
ATOM 1632 O O . MET A 1 191 ? 15.295 1.038 -26.407 1.00 89.31 191 MET A O 1
ATOM 1636 N N . MET A 1 192 ? 17.380 1.432 -27.154 1.00 84.44 192 MET A N 1
ATOM 1637 C CA . MET A 1 192 ? 18.036 0.407 -26.333 1.00 84.44 192 MET A CA 1
ATOM 1638 C C . MET A 1 192 ? 17.880 0.711 -24.848 1.00 84.44 192 MET A C 1
ATOM 1640 O O . MET A 1 192 ? 17.366 -0.123 -24.108 1.00 84.44 192 MET A O 1
ATOM 1644 N N . ASN A 1 193 ? 18.220 1.931 -24.430 1.00 86.88 193 ASN A N 1
ATOM 1645 C CA . ASN A 1 193 ? 18.073 2.376 -23.047 1.00 86.88 193 ASN A CA 1
ATOM 1646 C C . ASN A 1 193 ? 16.620 2.261 -22.577 1.00 86.88 193 ASN A C 1
ATOM 1648 O O . ASN A 1 193 ? 16.357 1.815 -21.462 1.00 86.88 193 ASN A O 1
ATOM 1652 N N . LYS A 1 194 ? 15.653 2.587 -23.442 1.00 90.25 194 LYS A N 1
ATOM 1653 C CA . LYS A 1 194 ? 14.229 2.398 -23.155 1.00 90.25 194 LYS A CA 1
ATOM 1654 C C . LYS A 1 194 ? 13.881 0.924 -22.939 1.00 90.25 194 LYS A C 1
ATOM 1656 O O . LYS A 1 194 ? 13.144 0.629 -22.003 1.00 90.25 194 LYS A O 1
ATOM 1661 N N . ARG A 1 195 ? 14.402 -0.000 -23.754 1.00 87.19 195 ARG A N 1
ATOM 1662 C CA . ARG A 1 195 ? 14.184 -1.451 -23.586 1.00 87.19 195 ARG A CA 1
ATOM 1663 C C . ARG A 1 195 ? 14.854 -1.998 -22.327 1.00 87.19 195 ARG A C 1
ATOM 1665 O O . ARG A 1 195 ? 14.205 -2.737 -21.597 1.00 87.19 195 ARG A O 1
ATOM 1672 N N . ILE A 1 196 ? 16.094 -1.594 -22.049 1.00 85.81 196 ILE A N 1
ATOM 1673 C CA . ILE A 1 196 ? 16.836 -1.942 -20.828 1.00 85.81 196 ILE A CA 1
ATOM 1674 C C . ILE A 1 196 ? 16.031 -1.509 -19.600 1.00 85.81 196 ILE A C 1
ATOM 1676 O O . ILE A 1 196 ? 15.696 -2.338 -18.762 1.00 85.81 196 ILE A O 1
ATOM 1680 N N . ARG A 1 197 ? 15.602 -0.240 -19.549 1.00 90.19 197 ARG A N 1
ATOM 1681 C CA . ARG A 1 197 ? 14.755 0.282 -18.464 1.00 90.19 197 ARG A CA 1
ATOM 1682 C C . ARG A 1 197 ? 13.421 -0.453 -18.358 1.00 90.19 197 ARG A C 1
ATOM 1684 O O . ARG A 1 197 ? 12.951 -0.704 -17.258 1.00 90.19 197 ARG A O 1
ATOM 1691 N N . GLN A 1 198 ? 12.793 -0.802 -19.483 1.00 90.44 198 GLN A N 1
ATOM 1692 C CA . GLN A 1 198 ? 11.555 -1.586 -19.478 1.00 90.44 198 GLN A CA 1
ATOM 1693 C C . GLN A 1 198 ? 11.762 -3.002 -18.941 1.00 90.44 198 GLN A C 1
ATOM 1695 O O . GLN A 1 198 ? 10.885 -3.503 -18.245 1.00 90.44 198 GLN A O 1
ATOM 1700 N N . HIS A 1 199 ? 12.880 -3.646 -19.273 1.00 87.50 199 HIS A N 1
ATOM 1701 C CA . HIS A 1 199 ? 13.225 -4.965 -18.760 1.00 87.50 199 HIS A CA 1
ATOM 1702 C C . HIS A 1 199 ? 13.510 -4.907 -17.260 1.00 87.50 199 HIS A C 1
ATOM 1704 O O . HIS A 1 199 ? 12.877 -5.643 -16.511 1.00 87.50 199 HIS A O 1
ATOM 1710 N N . GLN A 1 200 ? 14.348 -3.961 -16.824 1.00 88.88 200 GLN A N 1
ATOM 1711 C CA . GLN A 1 200 ? 14.624 -3.726 -15.409 1.00 88.88 200 GLN A CA 1
ATOM 1712 C C . GLN A 1 200 ? 13.327 -3.486 -14.634 1.00 88.88 200 GLN A C 1
ATOM 1714 O O . GLN A 1 200 ? 13.030 -4.214 -13.701 1.00 88.88 200 GLN A O 1
ATOM 1719 N N . LYS A 1 201 ? 12.456 -2.600 -15.133 1.00 92.00 201 LYS A N 1
ATOM 1720 C CA . LYS A 1 201 ? 11.142 -2.343 -14.529 1.00 92.00 201 LYS A CA 1
ATOM 1721 C C . LYS A 1 201 ? 10.270 -3.600 -14.402 1.00 92.00 201 LYS A C 1
ATOM 1723 O O . LYS A 1 201 ? 9.439 -3.668 -13.504 1.00 92.00 201 LYS A O 1
ATOM 1728 N N . ARG A 1 202 ? 10.391 -4.581 -15.307 1.00 90.81 202 ARG A N 1
ATOM 1729 C CA . ARG A 1 202 ? 9.657 -5.857 -15.194 1.00 90.81 202 ARG A CA 1
ATOM 1730 C C . ARG A 1 202 ? 10.236 -6.740 -14.094 1.00 90.81 202 ARG A C 1
ATOM 1732 O O . ARG A 1 202 ? 9.450 -7.357 -13.384 1.00 90.81 202 ARG A O 1
ATOM 1739 N N . LEU A 1 203 ? 11.563 -6.797 -13.976 1.00 89.00 203 LEU A N 1
ATOM 1740 C CA . LEU A 1 203 ? 12.245 -7.525 -12.905 1.00 89.00 203 LEU A CA 1
ATOM 1741 C C . LEU A 1 203 ? 11.922 -6.902 -11.547 1.00 89.00 203 LEU A C 1
ATOM 1743 O O . LEU A 1 203 ? 11.445 -7.609 -10.665 1.00 89.00 203 LEU A O 1
ATOM 1747 N N . ASP A 1 204 ? 12.066 -5.581 -11.435 1.00 91.56 204 ASP A N 1
ATOM 1748 C CA . ASP A 1 204 ? 11.723 -4.820 -10.233 1.00 91.56 204 ASP A CA 1
ATOM 1749 C C . ASP A 1 204 ? 10.258 -5.071 -9.855 1.00 91.56 204 ASP A C 1
ATOM 1751 O O . ASP A 1 204 ? 9.956 -5.439 -8.727 1.00 91.56 204 ASP A O 1
ATOM 1755 N N . ARG A 1 205 ? 9.332 -4.995 -10.824 1.00 92.31 205 ARG A N 1
ATOM 1756 C CA . ARG A 1 205 ? 7.910 -5.277 -10.581 1.00 92.31 205 ARG A CA 1
ATOM 1757 C C . ARG A 1 205 ? 7.658 -6.708 -10.107 1.00 92.31 205 ARG A C 1
ATOM 1759 O O . ARG A 1 205 ? 6.766 -6.933 -9.296 1.00 92.31 205 ARG A O 1
ATOM 1766 N N . TYR A 1 206 ? 8.381 -7.688 -10.638 1.00 93.75 206 TYR A N 1
ATOM 1767 C CA . TYR A 1 206 ? 8.247 -9.073 -10.195 1.00 93.75 206 TYR A CA 1
ATOM 1768 C C . TYR A 1 206 ? 8.714 -9.235 -8.742 1.00 93.75 206 TYR A C 1
ATOM 1770 O O . TYR A 1 206 ? 8.008 -9.852 -7.948 1.00 93.75 206 TYR A O 1
ATOM 1778 N N . GLN A 1 207 ? 9.845 -8.623 -8.380 1.00 92.69 207 GLN A N 1
ATOM 1779 C CA . GLN A 1 207 ? 10.342 -8.590 -7.001 1.00 92.69 207 GLN A CA 1
ATOM 1780 C C . GLN A 1 207 ? 9.351 -7.880 -6.067 1.00 92.69 207 GLN A C 1
ATOM 1782 O O . GLN A 1 207 ? 8.975 -8.443 -5.041 1.00 92.69 207 GLN A O 1
ATOM 1787 N N . GLU A 1 208 ? 8.827 -6.716 -6.469 1.00 90.31 208 GLU A N 1
ATOM 1788 C CA . GLU A 1 208 ? 7.770 -6.004 -5.737 1.00 90.31 208 GLU A CA 1
ATOM 1789 C C . GLU A 1 208 ? 6.565 -6.916 -5.460 1.00 90.31 208 GLU A C 1
ATOM 1791 O O . GLU A 1 208 ? 6.069 -6.965 -4.339 1.00 90.31 208 GLU A O 1
ATOM 1796 N N . LEU A 1 209 ? 6.087 -7.665 -6.460 1.00 93.94 209 LEU A N 1
ATOM 1797 C CA . LEU A 1 209 ? 4.952 -8.581 -6.298 1.00 93.94 209 LEU A CA 1
ATOM 1798 C C . LEU A 1 209 ? 5.252 -9.721 -5.313 1.00 93.94 209 LEU A C 1
ATOM 1800 O O . LEU A 1 209 ? 4.366 -10.133 -4.563 1.00 93.94 209 LEU A O 1
ATOM 1804 N N . GLN A 1 210 ? 6.484 -10.233 -5.291 1.00 94.69 210 GLN A N 1
ATOM 1805 C CA . GLN A 1 210 ? 6.897 -11.257 -4.328 1.00 94.69 210 GLN A CA 1
ATOM 1806 C C . GLN A 1 210 ? 6.899 -10.713 -2.896 1.00 94.69 210 GLN A C 1
ATOM 1808 O O . GLN A 1 210 ? 6.359 -11.357 -1.994 1.00 94.69 210 GLN A O 1
ATOM 1813 N N . GLU A 1 211 ? 7.441 -9.512 -2.691 1.00 91.00 211 GLU A N 1
ATOM 1814 C CA . GLU A 1 211 ? 7.402 -8.829 -1.394 1.00 91.00 211 GLU A CA 1
ATOM 1815 C C . GLU A 1 211 ? 5.957 -8.576 -0.947 1.00 91.00 211 GLU A C 1
ATOM 1817 O O . GLU A 1 211 ? 5.584 -8.841 0.198 1.00 91.00 211 GLU A O 1
ATOM 1822 N N . GLN A 1 212 ? 5.112 -8.119 -1.872 1.00 91.38 212 GLN A N 1
ATOM 1823 C CA . GLN A 1 212 ? 3.691 -7.882 -1.636 1.00 91.38 212 GLN A CA 1
ATOM 1824 C C . GLN A 1 212 ? 2.943 -9.148 -1.229 1.00 91.38 212 GLN A C 1
ATOM 1826 O O . GLN A 1 212 ? 2.144 -9.110 -0.288 1.00 91.38 212 GLN A O 1
ATOM 1831 N N . LEU A 1 213 ? 3.231 -10.273 -1.885 1.00 94.50 213 LEU A N 1
ATOM 1832 C CA . LEU A 1 213 ? 2.672 -11.569 -1.522 1.00 94.50 213 LEU A CA 1
ATOM 1833 C C . LEU A 1 213 ? 3.102 -11.980 -0.110 1.00 94.50 213 LEU A C 1
ATOM 1835 O O . LEU A 1 213 ? 2.254 -12.370 0.690 1.00 94.50 213 LEU A O 1
ATOM 1839 N N . ALA A 1 214 ? 4.392 -11.856 0.215 1.00 92.25 214 ALA A N 1
ATOM 1840 C CA . ALA A 1 214 ? 4.908 -12.194 1.540 1.00 92.25 214 ALA A CA 1
ATOM 1841 C C . ALA A 1 214 ? 4.214 -11.377 2.645 1.00 92.25 214 ALA A C 1
ATOM 1843 O O . ALA A 1 214 ? 3.808 -11.933 3.669 1.00 92.25 214 ALA A O 1
ATOM 1844 N N . MET A 1 215 ? 3.997 -10.079 2.409 1.00 88.00 215 MET A N 1
ATOM 1845 C CA . MET A 1 215 ? 3.264 -9.212 3.335 1.00 88.00 215 MET A CA 1
ATOM 1846 C C . MET A 1 215 ? 1.798 -9.622 3.490 1.00 88.00 215 MET A C 1
ATOM 1848 O O . MET A 1 215 ? 1.301 -9.696 4.612 1.00 88.00 215 MET A O 1
ATOM 1852 N N . VAL A 1 216 ? 1.096 -9.903 2.386 1.00 90.94 216 VAL A N 1
ATOM 1853 C CA . VAL A 1 216 ? -0.315 -10.322 2.434 1.00 90.94 216 VAL A CA 1
ATOM 1854 C C . VAL A 1 216 ? -0.472 -11.642 3.185 1.00 90.94 216 VAL A C 1
ATOM 1856 O O . VAL A 1 216 ? -1.367 -11.749 4.016 1.00 90.94 216 VAL A O 1
ATOM 1859 N N . VAL A 1 217 ? 0.421 -12.609 2.965 1.00 91.88 217 VAL A N 1
ATOM 1860 C CA . VAL A 1 217 ? 0.400 -13.898 3.673 1.00 91.88 217 VAL A CA 1
ATOM 1861 C C . VAL A 1 217 ? 0.627 -13.710 5.175 1.00 91.88 217 VAL A C 1
ATOM 1863 O O . VAL A 1 217 ? -0.072 -14.318 5.987 1.00 91.88 217 VAL A O 1
ATOM 1866 N N . LEU A 1 218 ? 1.584 -12.863 5.565 1.00 89.69 218 LEU A N 1
ATOM 1867 C CA . LEU A 1 218 ? 1.840 -12.563 6.975 1.00 89.69 218 LEU A CA 1
ATOM 1868 C C . LEU A 1 218 ? 0.624 -11.902 7.634 1.00 89.69 218 LEU A C 1
ATOM 1870 O O . LEU A 1 218 ? 0.240 -12.279 8.741 1.00 89.69 218 LEU A O 1
ATOM 1874 N N . GLU A 1 219 ? -0.007 -10.956 6.941 1.00 87.50 219 GLU A N 1
ATOM 1875 C CA . GLU A 1 219 ? -1.232 -10.320 7.416 1.00 87.50 219 GLU A CA 1
ATOM 1876 C C . GLU A 1 219 ? -2.378 -11.317 7.541 1.00 87.50 219 GLU A C 1
ATOM 1878 O O . GLU A 1 219 ? -2.996 -11.360 8.594 1.00 87.50 219 GLU A O 1
ATOM 1883 N N . GLN A 1 220 ? -2.634 -12.157 6.537 1.00 90.56 220 GLN A N 1
ATOM 1884 C CA . GLN A 1 220 ? -3.687 -13.178 6.599 1.00 90.56 220 GLN A CA 1
ATOM 1885 C C . GLN A 1 220 ? -3.498 -14.113 7.803 1.00 90.56 220 GLN A C 1
ATOM 1887 O O . GLN A 1 220 ? -4.442 -14.340 8.559 1.00 90.56 220 GLN A O 1
ATOM 1892 N N . ARG A 1 221 ? -2.266 -14.582 8.055 1.00 90.50 221 ARG A N 1
ATOM 1893 C CA . ARG A 1 221 ? -1.950 -15.388 9.251 1.00 90.50 221 ARG A CA 1
ATOM 1894 C C . ARG A 1 221 ? -2.264 -14.638 10.541 1.00 90.50 221 ARG A C 1
ATOM 1896 O O . ARG A 1 221 ? -2.853 -15.204 11.456 1.00 90.50 221 ARG A O 1
ATOM 1903 N N . MET A 1 222 ? -1.890 -13.364 10.612 1.00 87.69 222 MET A N 1
ATOM 1904 C CA . MET A 1 222 ? -2.182 -12.531 11.774 1.00 87.69 222 MET A CA 1
ATOM 1905 C C . MET A 1 222 ? -3.693 -12.334 11.962 1.00 87.69 222 MET A C 1
ATOM 1907 O O . MET A 1 222 ? -4.176 -12.447 13.081 1.00 87.69 222 MET A O 1
ATOM 1911 N N . MET A 1 223 ? -4.444 -12.069 10.895 1.00 87.00 223 MET A N 1
ATOM 1912 C CA . MET A 1 223 ? -5.897 -11.863 10.950 1.00 87.00 223 MET A CA 1
ATOM 1913 C C . MET A 1 223 ? -6.635 -13.125 11.400 1.00 87.00 223 MET A C 1
ATOM 1915 O O . MET A 1 223 ? -7.520 -13.043 12.253 1.00 87.00 223 MET A O 1
ATOM 1919 N N . SER A 1 224 ? -6.197 -14.288 10.908 1.00 90.25 224 SER A N 1
ATOM 1920 C CA . SER A 1 224 ? -6.696 -15.597 11.330 1.00 90.25 224 SER A CA 1
ATOM 1921 C C . SER A 1 224 ? -6.508 -15.819 12.836 1.00 90.25 224 SER A C 1
ATOM 1923 O O . SER A 1 224 ? -7.461 -16.179 13.523 1.00 90.25 224 SER A O 1
ATOM 1925 N N . GLN A 1 225 ? -5.333 -15.487 13.390 1.00 89.31 225 GLN A N 1
ATOM 1926 C CA . GLN A 1 225 ? -5.075 -15.562 14.839 1.00 89.31 225 GLN A CA 1
ATOM 1927 C C . GLN A 1 225 ? -5.969 -14.631 15.673 1.00 89.31 225 GLN A C 1
ATOM 1929 O O . GLN A 1 225 ? -6.204 -14.888 16.851 1.00 89.31 225 GLN A O 1
ATOM 1934 N N . LEU A 1 226 ? -6.452 -13.530 15.092 1.00 83.81 226 LEU A N 1
ATOM 1935 C CA . LEU A 1 226 ? -7.347 -12.590 15.770 1.00 83.81 226 LEU A CA 1
ATOM 1936 C C . LEU A 1 226 ? -8.827 -12.985 15.657 1.00 83.81 226 LEU A C 1
ATOM 1938 O O . LEU A 1 226 ? -9.668 -12.306 16.248 1.00 83.81 226 LEU A O 1
ATOM 1942 N N . GLY A 1 227 ? -9.160 -14.022 14.881 1.00 86.69 227 GLY A N 1
ATOM 1943 C CA . GLY A 1 227 ? -10.542 -14.376 14.561 1.00 86.69 227 GLY A CA 1
ATOM 1944 C C . GLY A 1 227 ? -11.283 -13.256 13.823 1.00 86.69 227 GLY A C 1
ATOM 1945 O O . GLY A 1 227 ? -12.502 -13.121 13.957 1.00 86.69 227 GLY A O 1
ATOM 1946 N N . VAL A 1 228 ? -10.568 -12.380 13.110 1.00 80.31 228 VAL A N 1
ATOM 1947 C CA . VAL A 1 228 ? -11.202 -11.346 12.283 1.00 80.31 228 VAL A CA 1
ATOM 1948 C C . VAL A 1 228 ? -11.652 -12.023 10.987 1.00 80.31 228 VAL A C 1
ATOM 1950 O O . VAL A 1 228 ? -10.826 -12.694 10.368 1.00 80.31 228 VAL A O 1
ATOM 1953 N N . PRO A 1 229 ? -12.936 -11.903 10.593 1.00 75.12 229 PRO A N 1
ATOM 1954 C CA . PRO A 1 229 ? -13.419 -12.499 9.356 1.00 75.12 229 PRO A CA 1
ATOM 1955 C C . PRO A 1 229 ? -12.576 -12.021 8.178 1.00 75.12 229 PRO A C 1
ATOM 1957 O O . PRO A 1 229 ? -12.096 -10.886 8.149 1.00 75.12 229 PRO A O 1
ATOM 1960 N N . ASP A 1 230 ? -12.381 -12.915 7.217 1.00 75.81 230 ASP A N 1
ATOM 1961 C CA . ASP A 1 230 ? -11.431 -12.716 6.135 1.00 75.81 230 ASP A CA 1
ATOM 1962 C C . ASP A 1 230 ? -11.951 -11.735 5.069 1.00 75.81 230 ASP A C 1
ATOM 1964 O O . ASP A 1 230 ? -12.144 -12.094 3.911 1.00 75.81 230 ASP A O 1
ATOM 1968 N N . GLU A 1 231 ? -12.096 -10.456 5.417 1.00 77.38 231 GLU A N 1
ATOM 1969 C CA . GLU A 1 231 ? -12.235 -9.374 4.427 1.00 77.38 231 GLU A CA 1
ATOM 1970 C C . GLU A 1 231 ? -11.004 -9.299 3.501 1.00 77.38 231 GLU A C 1
ATOM 1972 O O . GLU A 1 231 ? -11.033 -8.669 2.447 1.00 77.38 231 GLU A O 1
ATOM 1977 N N . ALA A 1 232 ? -9.910 -9.961 3.895 1.00 75.12 232 ALA A N 1
ATOM 1978 C CA . ALA A 1 232 ? -8.670 -10.083 3.147 1.00 75.12 232 ALA A CA 1
ATOM 1979 C C . ALA A 1 232 ? -8.524 -11.374 2.316 1.00 75.12 232 ALA A C 1
ATOM 1981 O O . ALA A 1 232 ? -7.448 -11.602 1.744 1.00 75.12 232 ALA A O 1
ATOM 1982 N N . LYS A 1 233 ? -9.558 -12.226 2.246 1.00 84.50 233 LYS A N 1
ATOM 1983 C CA . LYS A 1 233 ? -9.554 -13.407 1.365 1.00 84.50 233 LYS A CA 1
ATOM 1984 C C . LYS A 1 233 ? -9.457 -12.975 -0.102 1.00 84.50 233 LYS A C 1
ATOM 1986 O O . LYS A 1 233 ? -10.088 -12.008 -0.515 1.00 84.50 233 LYS A O 1
ATOM 1991 N N . GLY A 1 234 ? -8.638 -13.678 -0.882 1.00 86.75 234 GLY A N 1
ATOM 1992 C CA . GLY A 1 234 ? -8.471 -13.448 -2.324 1.00 86.75 234 GLY A CA 1
ATOM 1993 C C . GLY A 1 234 ? -7.416 -12.402 -2.706 1.00 86.75 234 GLY A C 1
ATOM 1994 O O . GLY A 1 234 ? -7.021 -12.314 -3.870 1.00 86.75 234 GLY A O 1
ATOM 1995 N N . PHE A 1 235 ? -6.882 -11.632 -1.753 1.00 88.00 235 PHE A N 1
ATOM 1996 C CA . PHE A 1 235 ? -5.788 -10.698 -2.042 1.00 88.00 235 PHE A CA 1
ATOM 1997 C C . PHE A 1 235 ? -4.511 -11.403 -2.510 1.00 88.00 235 PHE A C 1
ATOM 1999 O O . PHE A 1 235 ? -3.832 -10.921 -3.419 1.00 88.00 235 PHE A O 1
ATOM 2006 N N . ASP A 1 236 ? -4.187 -12.547 -1.914 1.00 93.50 236 ASP A N 1
ATOM 2007 C CA . ASP A 1 236 ? -3.055 -13.378 -2.309 1.00 93.50 236 ASP A CA 1
ATOM 2008 C C . ASP A 1 236 ? -3.279 -14.024 -3.682 1.00 93.50 236 ASP A C 1
ATOM 2010 O O . ASP A 1 236 ? -2.341 -14.112 -4.473 1.00 93.50 236 ASP A O 1
ATOM 2014 N N . GLU A 1 237 ? -4.515 -14.413 -4.004 1.00 94.50 237 GLU A N 1
ATOM 2015 C CA . GLU A 1 237 ? -4.875 -14.992 -5.302 1.00 94.50 237 GLU A CA 1
ATOM 2016 C C . GLU A 1 237 ? -4.641 -14.009 -6.450 1.00 94.50 237 GLU A C 1
ATOM 2018 O O . GLU A 1 237 ? -4.034 -14.376 -7.458 1.00 94.50 237 GLU A O 1
ATOM 2023 N N . LEU A 1 238 ? -5.043 -12.745 -6.278 1.00 93.06 238 LEU A N 1
ATOM 2024 C CA . LEU A 1 238 ? -4.814 -11.690 -7.267 1.00 93.06 238 LEU A CA 1
ATOM 2025 C C . LEU A 1 238 ? -3.316 -11.466 -7.525 1.00 93.06 238 LEU A C 1
ATOM 2027 O O . LEU A 1 238 ? -2.896 -11.399 -8.681 1.00 93.06 238 LEU A O 1
ATOM 2031 N N . ILE A 1 239 ? -2.498 -11.413 -6.467 1.00 94.25 239 ILE A N 1
ATOM 2032 C CA . ILE A 1 239 ? -1.040 -11.245 -6.599 1.00 94.25 239 ILE A CA 1
ATOM 2033 C C . ILE A 1 239 ? -0.411 -12.485 -7.245 1.00 94.25 239 ILE A C 1
ATOM 2035 O O . ILE A 1 239 ? 0.423 -12.364 -8.140 1.00 94.25 239 ILE A O 1
ATOM 2039 N N . ARG A 1 240 ? -0.821 -13.692 -6.836 1.00 96.44 240 ARG A N 1
ATOM 2040 C CA . ARG A 1 240 ? -0.349 -14.954 -7.430 1.00 96.44 240 ARG A CA 1
ATOM 2041 C C . ARG A 1 240 ? -0.709 -15.050 -8.907 1.00 96.44 240 ARG A C 1
ATOM 2043 O O . ARG A 1 240 ? 0.103 -15.545 -9.687 1.00 96.44 240 ARG A O 1
ATOM 2050 N N . LYS A 1 241 ? -1.895 -14.580 -9.297 1.00 96.44 241 LYS A N 1
ATOM 2051 C CA . LYS A 1 241 ? -2.313 -14.505 -10.697 1.00 96.44 241 LYS A CA 1
ATOM 2052 C C . LYS A 1 241 ? -1.405 -13.559 -11.483 1.00 96.44 241 LYS A C 1
ATOM 2054 O O . LYS A 1 241 ? -0.842 -13.997 -12.484 1.00 96.44 241 LYS A O 1
ATOM 2059 N N . GLU A 1 242 ? -1.167 -12.336 -10.995 1.00 95.69 242 GLU A N 1
ATOM 2060 C CA . GLU A 1 242 ? -0.242 -11.407 -11.667 1.00 95.69 242 GLU A CA 1
ATOM 2061 C C . GLU A 1 242 ? 1.178 -12.002 -11.742 1.00 95.69 242 GLU A C 1
ATOM 2063 O O . GLU A 1 242 ? 1.798 -11.980 -12.802 1.00 95.69 242 GLU A O 1
ATOM 2068 N N . LEU A 1 243 ? 1.689 -12.618 -10.670 1.00 96.38 243 LEU A N 1
ATOM 2069 C CA . LEU A 1 243 ? 2.998 -13.288 -10.670 1.00 96.38 243 LEU A CA 1
ATOM 2070 C C . LEU A 1 243 ? 3.096 -14.390 -11.732 1.00 96.38 243 LEU A C 1
ATOM 2072 O O . LEU A 1 243 ? 4.098 -14.460 -12.447 1.00 96.38 243 LEU A O 1
ATOM 2076 N N . LYS A 1 244 ? 2.062 -15.232 -11.865 1.00 97.38 244 LYS A N 1
ATOM 2077 C CA . LYS A 1 244 ? 1.996 -16.273 -12.902 1.00 97.38 244 LYS A CA 1
ATOM 2078 C C . LYS A 1 244 ? 2.018 -15.658 -14.300 1.00 97.38 244 LYS A C 1
ATOM 2080 O O . LYS A 1 244 ? 2.821 -16.079 -15.128 1.00 97.38 244 LYS A O 1
ATOM 2085 N N . GLU A 1 245 ? 1.204 -14.634 -14.550 1.00 95.00 245 GLU A N 1
ATOM 2086 C CA . GLU A 1 245 ? 1.174 -13.922 -15.834 1.00 95.00 245 GLU A CA 1
ATOM 2087 C C . GLU A 1 245 ? 2.543 -13.311 -16.176 1.00 95.00 245 GLU A C 1
ATOM 2089 O O . GLU A 1 245 ? 3.037 -13.454 -17.296 1.00 95.00 245 GLU A O 1
ATOM 2094 N N . ARG A 1 246 ? 3.213 -12.684 -15.203 1.00 93.44 246 ARG A N 1
ATOM 2095 C CA . ARG A 1 246 ? 4.556 -12.105 -15.384 1.00 93.44 246 ARG A CA 1
ATOM 2096 C C . ARG A 1 246 ? 5.610 -13.168 -15.671 1.00 93.44 246 ARG A C 1
ATOM 2098 O O . ARG A 1 246 ? 6.430 -12.963 -16.567 1.00 93.44 246 ARG A O 1
ATOM 2105 N N . LYS A 1 247 ? 5.569 -14.295 -14.956 1.00 94.81 247 LYS A N 1
ATOM 2106 C CA . LYS A 1 247 ? 6.477 -15.427 -15.171 1.00 94.81 247 LYS A CA 1
ATOM 2107 C C . LYS A 1 247 ? 6.306 -16.013 -16.574 1.00 94.81 247 LYS A C 1
ATOM 2109 O O . LYS A 1 247 ? 7.292 -16.169 -17.287 1.00 94.81 247 LYS A O 1
ATOM 2114 N N . LEU A 1 248 ? 5.064 -16.226 -17.016 1.00 95.00 248 LEU A N 1
ATOM 2115 C CA . LEU A 1 248 ? 4.762 -16.698 -18.372 1.00 95.00 248 LEU A CA 1
ATOM 2116 C C . LEU A 1 248 ? 5.271 -15.728 -19.446 1.00 95.00 248 LEU A C 1
ATOM 2118 O O . LEU A 1 248 ? 5.870 -16.151 -20.436 1.00 95.00 248 LEU A O 1
ATOM 2122 N N . LEU A 1 249 ? 5.097 -14.419 -19.244 1.00 90.81 249 LEU A N 1
ATOM 2123 C CA . LEU A 1 249 ? 5.644 -13.409 -20.152 1.00 90.81 249 LEU A CA 1
ATOM 2124 C C . LEU A 1 249 ? 7.176 -13.465 -20.213 1.00 90.81 249 LEU A C 1
ATOM 2126 O O . LEU A 1 249 ? 7.741 -13.367 -21.302 1.00 90.81 249 LEU A O 1
ATOM 2130 N N . GLN A 1 250 ? 7.853 -13.648 -19.080 1.00 90.56 250 GLN A N 1
ATOM 2131 C CA . GLN A 1 250 ? 9.309 -13.782 -19.039 1.00 90.56 250 GLN A CA 1
ATOM 2132 C C . GLN A 1 250 ? 9.788 -15.052 -19.753 1.00 90.56 250 GLN A C 1
ATOM 2134 O O . GLN A 1 250 ? 10.694 -14.981 -20.581 1.00 90.56 250 GLN A O 1
ATOM 2139 N N . GLU A 1 251 ? 9.150 -16.192 -19.498 1.00 92.12 251 GLU A N 1
ATOM 2140 C CA . GLU A 1 251 ? 9.467 -17.458 -20.163 1.00 92.12 251 GLU A CA 1
ATOM 2141 C C . GLU A 1 251 ? 9.231 -17.381 -21.674 1.00 92.12 251 GLU A C 1
ATOM 2143 O O . GLU A 1 251 ? 10.081 -17.810 -22.452 1.00 92.12 251 GLU A O 1
ATOM 2148 N N . SER A 1 252 ? 8.116 -16.784 -22.109 1.00 91.88 252 SER A N 1
ATOM 2149 C CA . SER A 1 252 ? 7.821 -16.571 -23.533 1.00 91.88 252 SER A CA 1
ATOM 2150 C C . SER A 1 252 ? 8.875 -15.696 -24.213 1.00 91.88 252 SER A C 1
ATOM 2152 O O . SER A 1 252 ? 9.286 -15.971 -25.339 1.00 91.88 252 SER A O 1
ATOM 2154 N N . PHE A 1 253 ? 9.370 -14.677 -23.507 1.00 86.81 253 PHE A N 1
ATOM 2155 C CA . PHE A 1 253 ? 10.403 -13.781 -24.001 1.00 86.81 253 PHE A CA 1
ATOM 2156 C C . PHE A 1 253 ? 11.746 -14.503 -24.163 1.00 86.81 253 PHE A C 1
ATOM 2158 O O . PHE A 1 253 ? 12.373 -14.385 -25.215 1.00 86.81 253 PHE A O 1
ATOM 2165 N N . LEU A 1 254 ? 12.152 -15.296 -23.168 1.00 86.88 254 LEU A N 1
ATOM 2166 C CA . LEU A 1 254 ? 13.372 -16.108 -23.226 1.00 86.88 254 LEU A CA 1
ATOM 2167 C C . LEU A 1 254 ? 13.285 -17.186 -24.315 1.00 86.88 254 LEU A C 1
ATOM 2169 O O . LEU A 1 254 ? 14.231 -17.363 -25.081 1.00 86.88 254 LEU A O 1
ATOM 2173 N N . LYS A 1 255 ? 12.133 -17.859 -24.450 1.00 92.19 255 LYS A N 1
ATOM 2174 C CA . LYS A 1 255 ? 11.881 -18.827 -25.532 1.00 92.19 255 LYS A CA 1
ATOM 2175 C C . LYS A 1 255 ? 11.994 -18.170 -26.908 1.00 92.19 255 LYS A C 1
ATOM 2177 O O . LYS A 1 255 ? 12.675 -18.707 -27.775 1.00 92.19 255 LYS A O 1
ATOM 2182 N N . ALA A 1 256 ? 11.399 -16.991 -27.094 1.00 88.81 256 ALA A N 1
ATOM 2183 C CA . ALA A 1 256 ? 11.490 -16.247 -28.348 1.00 88.81 256 ALA A CA 1
ATOM 2184 C C . ALA A 1 256 ? 12.925 -15.789 -28.660 1.00 88.81 256 ALA A C 1
ATOM 2186 O O . ALA A 1 256 ? 13.317 -15.765 -29.824 1.00 88.81 256 ALA A O 1
ATOM 2187 N N . GLN A 1 257 ? 13.721 -15.434 -27.645 1.00 83.75 257 GLN A N 1
ATOM 2188 C CA . GLN A 1 257 ? 15.143 -15.136 -27.836 1.00 83.75 257 GLN A CA 1
ATOM 2189 C C . GLN A 1 257 ? 15.931 -16.379 -28.260 1.00 83.75 257 GLN A C 1
ATOM 2191 O O . GLN A 1 257 ? 16.689 -16.303 -29.222 1.00 83.75 257 GLN A O 1
ATOM 2196 N N . LYS A 1 258 ? 15.699 -17.522 -27.604 1.00 88.44 258 LYS A N 1
ATOM 2197 C CA . LYS A 1 258 ? 16.363 -18.792 -27.927 1.00 88.44 258 LYS A CA 1
ATOM 2198 C C . LYS A 1 258 ? 16.020 -19.295 -29.333 1.00 88.44 258 LYS A C 1
ATOM 2200 O O . LYS A 1 258 ? 16.891 -19.770 -30.048 1.00 88.44 258 LYS A O 1
ATOM 2205 N N . GLN A 1 259 ? 14.761 -19.173 -29.753 1.00 92.44 259 GLN A N 1
ATOM 2206 C CA . GLN A 1 259 ? 14.352 -19.549 -31.111 1.00 92.44 259 GLN A CA 1
ATOM 2207 C C . GLN A 1 259 ? 14.997 -18.651 -32.169 1.00 92.44 259 GLN A C 1
ATOM 2209 O O . GLN A 1 259 ? 15.424 -19.140 -33.208 1.00 92.44 259 GLN A O 1
ATOM 2214 N N . LYS A 1 260 ? 15.109 -17.344 -31.900 1.00 87.12 260 LYS A N 1
ATOM 2215 C CA . LYS A 1 260 ? 15.801 -16.424 -32.810 1.00 87.12 260 LYS A CA 1
ATOM 2216 C C . LYS A 1 260 ? 17.276 -16.765 -32.956 1.00 87.12 260 LYS A C 1
ATOM 2218 O O . LYS A 1 260 ? 17.742 -16.825 -34.083 1.00 87.12 260 LYS A O 1
ATOM 2223 N N . SER A 1 261 ? 17.973 -17.052 -31.854 1.00 83.38 261 SER A N 1
ATOM 2224 C CA . SER A 1 261 ? 19.383 -17.441 -31.932 1.00 83.38 261 SER A CA 1
ATOM 2225 C C . SER A 1 261 ? 19.580 -18.748 -32.702 1.00 83.38 261 SER A C 1
ATOM 2227 O O . SER A 1 261 ? 20.493 -18.830 -33.509 1.00 83.38 261 SER A O 1
ATOM 2229 N N . GLN A 1 262 ? 18.689 -19.729 -32.516 1.00 90.69 262 GLN A N 1
ATOM 2230 C CA . GLN A 1 262 ? 18.738 -20.997 -33.254 1.00 90.69 262 GLN A CA 1
ATOM 2231 C C . GLN A 1 262 ? 18.460 -20.833 -34.753 1.00 90.69 262 GLN A C 1
ATOM 2233 O O . GLN A 1 262 ? 19.087 -21.504 -35.565 1.00 90.69 262 GLN A O 1
ATOM 2238 N N . ASN A 1 263 ? 17.523 -19.962 -35.136 1.00 91.00 263 ASN A N 1
ATOM 2239 C CA . ASN A 1 263 ? 17.244 -19.698 -36.549 1.00 91.00 263 ASN A CA 1
ATOM 2240 C C . ASN A 1 263 ? 18.401 -18.944 -37.217 1.00 91.00 263 ASN A C 1
ATOM 2242 O O . ASN A 1 263 ? 18.785 -19.294 -38.323 1.00 91.00 263 ASN A O 1
ATOM 2246 N N . GLU A 1 264 ? 18.999 -17.970 -36.525 1.00 82.31 264 GLU A N 1
ATOM 2247 C CA . GLU A 1 264 ? 20.186 -17.254 -37.014 1.00 82.31 264 GLU A CA 1
ATOM 2248 C C . GLU A 1 264 ? 21.378 -18.207 -37.229 1.00 82.31 264 GLU A C 1
ATOM 2250 O O . GLU A 1 264 ? 22.077 -18.097 -38.227 1.00 82.31 264 GLU A O 1
ATOM 2255 N N . GLU A 1 265 ? 21.590 -19.181 -36.336 1.00 86.19 265 GLU A N 1
ATOM 2256 C CA . GLU A 1 265 ? 22.635 -20.209 -36.491 1.00 86.19 265 GLU A CA 1
ATOM 2257 C C . GLU A 1 265 ? 22.383 -21.138 -37.694 1.00 86.19 265 GLU A C 1
ATOM 2259 O O . GLU A 1 265 ? 23.325 -21.552 -38.374 1.00 86.19 265 GLU A O 1
ATOM 2264 N N . ARG A 1 266 ? 21.113 -21.442 -37.993 1.00 90.50 266 ARG A N 1
ATOM 2265 C CA . ARG A 1 266 ? 20.728 -22.202 -39.194 1.00 90.50 266 ARG A CA 1
ATOM 2266 C C . ARG A 1 266 ? 20.959 -21.410 -40.477 1.00 90.50 266 ARG A C 1
ATOM 2268 O O . ARG A 1 266 ? 21.468 -21.974 -41.431 1.00 90.50 266 ARG A O 1
ATOM 2275 N N . ASP A 1 267 ? 20.645 -20.118 -40.488 1.00 85.50 267 ASP A N 1
ATOM 2276 C CA . ASP A 1 267 ? 20.826 -19.272 -41.675 1.00 85.50 267 ASP A CA 1
ATOM 2277 C C . ASP A 1 267 ? 22.311 -19.014 -42.004 1.00 85.50 267 ASP A C 1
ATOM 2279 O O . ASP A 1 267 ? 22.637 -18.726 -43.148 1.00 85.50 267 ASP A O 1
ATOM 2283 N N . ILE A 1 268 ? 23.217 -19.108 -41.021 1.00 83.38 268 ILE A N 1
ATOM 2284 C CA . ILE A 1 268 ? 24.674 -18.965 -41.224 1.00 83.38 268 ILE A CA 1
ATOM 2285 C C . ILE A 1 268 ? 25.314 -20.265 -41.745 1.00 83.38 268 ILE A C 1
ATOM 2287 O O . ILE A 1 268 ? 26.405 -20.226 -42.308 1.00 83.38 268 ILE A O 1
ATOM 2291 N N . SER A 1 269 ? 24.673 -21.418 -41.532 1.00 79.19 269 SER A N 1
ATOM 2292 C CA . SER A 1 269 ? 25.215 -22.734 -41.915 1.00 79.19 269 SER A CA 1
ATOM 2293 C C . SER A 1 269 ? 24.804 -23.205 -43.316 1.00 79.19 269 SER A C 1
ATOM 2295 O O . SER A 1 269 ? 25.228 -24.285 -43.730 1.00 79.19 269 SER A O 1
ATOM 2297 N N . VAL A 1 270 ? 24.019 -22.401 -44.039 1.00 69.25 270 VAL A N 1
ATOM 2298 C CA . VAL A 1 270 ? 23.602 -22.606 -45.438 1.00 69.25 270 VAL A CA 1
ATOM 2299 C C . VAL A 1 270 ? 24.360 -21.637 -46.336 1.00 69.25 270 VAL A C 1
ATOM 2301 O O . VAL A 1 270 ? 24.834 -22.088 -47.400 1.00 69.25 270 VAL A O 1
#

Secondary structure (DSSP, 8-state):
--------GGGSHHHHHHHHHHHHHHHHHHHT-S-HHHHHHHHHHHHHHHHHTTT---HHHHHHHHHHHHHHHHHHHHHHTT-HHHHHHHHHHHTTSSHHHHHHHSS-TT-TTTT--S-HHHHHH--SGGG--PPPTTT--PPPPP-PPPPPPPPPPPP-----EEEEE-TTS-EEEEETTPPPPHHHHHHHHHHHHHHHHHHHHHHHHHHHHHHHHHHHHHHHHTT---TTTTHHHHHHHHHHHHHHHHHHHHHHHHHHHHHHHHHH--

Foldseek 3Di:
DDDDPQDFQCVDPVRVVVLLVLLLLQLLLQVPDPDPLSSLLSNLVSVLLSVLRRRPRDPVVSVVSVVVSVVVSVLSVCVSVPNPVSVVVSVCSSLLVDDQLVVLVPPPLPDPSVQASHDPSSCVVVVDPLSGRGRDVVNDDRDDDDDDDDDDDDDDDDDDDDADWDWDQDPVRDTDTDGPPDDDPVVVVVVVVVVVVVVVVLVVVLVVLVVVLVVLVVVVVSCVVSVNPPPVPCSNVVSVVVNVVSVVVVVVVVVVSVVVVVVVVVVVVD

Radius of gyration: 26.23 Å; Cα contacts (8 Å, |Δi|>4): 175; chains: 1; bounding box: 56×39×76 Å

pLDDT: mean 88.3, std 9.13, range [52.78, 98.62]